Protein AF-A0A820KZR5-F1 (afdb_monomer)

Solvent-accessible surface area (backbone atoms only — not comparable to full-atom values): 11047 Å² total; per-residue (Å²): 44,88,40,72,67,52,38,52,50,50,54,51,49,46,57,74,79,40,92,66,55,71,83,34,55,39,53,50,50,97,90,45,8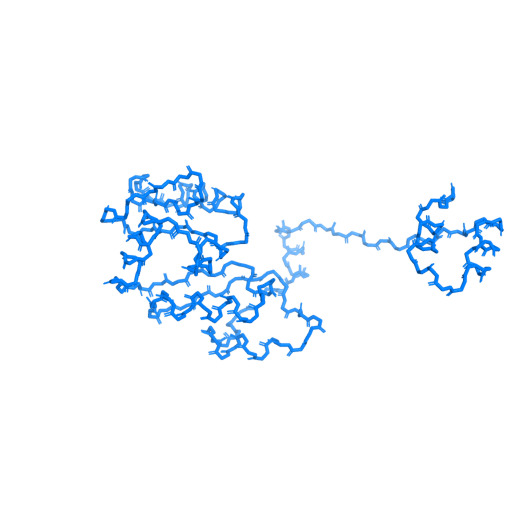6,58,77,88,68,88,47,83,41,80,44,43,29,53,69,71,63,50,50,71,90,78,61,62,74,71,57,50,52,51,50,47,59,48,47,78,39,87,36,66,71,40,79,38,51,51,54,70,80,54,56,69,66,56,50,51,47,39,57,72,51,45,52,50,79,37,62,45,77,41,58,95,58,88,82,60,99,76,74,61,59,65,59,48,36,76,74,60,42,75,90,86,81,81,84,58,64,69,58,38,34,73,73,63,78,39,83,87,81,84,90,77,88,82,83,64,72,71,51,70,70,50,48,53,52,38,66,68,51,81,90,48,66,68,64,33,50,49,43,65,71,65,42,94,96

Secondary structure (DSSP, 8-state):
--SHHHHHHHHHHHHHH----GGGEEEE-SS-B---SS-SEEEE-HHHHHTTTS--HHHHHHHHHHHSS-EEEEEEESGGGS-HHHHHHHHHHS-EEEEEEE-S----TTSTHHHHHHHT--------HHHHHHTTSSPPP----PPPPPPHHHHHHHHH--S-HHHHHHHHHT---

Organism: NCBI:txid392033

Structure (mmCIF, N/CA/C/O backbone):
data_AF-A0A820KZR5-F1
#
_entry.id   AF-A0A820KZR5-F1
#
loop_
_atom_site.group_PDB
_atom_site.id
_atom_site.type_symbol
_atom_site.label_atom_id
_atom_site.label_alt_id
_atom_site.label_comp_id
_atom_site.label_asym_id
_atom_site.label_entity_id
_atom_site.label_seq_id
_atom_site.pdbx_PDB_ins_code
_atom_site.Cartn_x
_atom_site.Cartn_y
_atom_site.Cartn_z
_atom_site.occupancy
_atom_site.B_iso_or_equiv
_atom_site.auth_seq_id
_atom_site.auth_comp_id
_atom_site.auth_asym_id
_atom_site.auth_atom_id
_atom_site.pdbx_PDB_model_num
ATOM 1 N N . CYS A 1 1 ? -0.427 5.162 6.519 1.00 86.25 1 CYS A N 1
ATOM 2 C CA . CYS A 1 1 ? -0.192 5.610 5.126 1.00 86.25 1 CYS A CA 1
ATOM 3 C C . CYS A 1 1 ? 1.292 5.881 4.881 1.00 86.25 1 CYS A C 1
ATOM 5 O O . CYS A 1 1 ? 2.017 6.143 5.836 1.00 86.25 1 CYS A O 1
ATOM 7 N N . ASN A 1 2 ? 1.744 5.867 3.625 1.00 84.88 2 ASN A N 1
ATOM 8 C CA . ASN A 1 2 ? 3.165 6.053 3.290 1.00 84.88 2 ASN A CA 1
ATOM 9 C C . ASN A 1 2 ? 3.640 7.504 3.334 1.00 84.88 2 ASN A C 1
ATOM 11 O O . ASN A 1 2 ? 4.778 7.768 3.711 1.00 84.88 2 ASN A O 1
ATOM 15 N N . SER A 1 3 ? 2.778 8.449 2.959 1.00 85.62 3 SER A N 1
ATOM 16 C CA . SER A 1 3 ? 3.133 9.863 2.856 1.00 85.62 3 SER A CA 1
ATOM 17 C C . SER A 1 3 ? 2.059 10.766 3.460 1.00 85.62 3 SER A C 1
ATOM 19 O O . SER A 1 3 ? 0.909 10.355 3.639 1.00 85.62 3 SER A O 1
ATOM 21 N N . ASN A 1 4 ? 2.426 12.021 3.731 1.00 85.94 4 ASN A N 1
ATOM 22 C CA . ASN A 1 4 ? 1.480 13.048 4.178 1.00 85.94 4 ASN A CA 1
ATOM 23 C C . ASN A 1 4 ? 0.407 13.338 3.117 1.00 85.94 4 ASN A C 1
ATOM 25 O O . ASN A 1 4 ? -0.735 13.620 3.468 1.00 85.94 4 ASN A O 1
ATOM 29 N N . VAL A 1 5 ? 0.753 13.205 1.831 1.00 89.38 5 VAL A N 1
ATOM 30 C CA . VAL A 1 5 ? -0.198 13.355 0.720 1.00 89.38 5 VAL A CA 1
ATOM 31 C C . VAL A 1 5 ? -1.295 12.299 0.820 1.00 89.38 5 VAL A C 1
ATOM 33 O O . VAL A 1 5 ? -2.475 12.636 0.787 1.00 89.38 5 VAL A O 1
ATOM 36 N N . SER A 1 6 ? -0.927 11.035 1.047 1.00 90.38 6 SER A N 1
ATOM 37 C CA . SER A 1 6 ? -1.903 9.957 1.228 1.00 90.38 6 SER A CA 1
ATOM 38 C C . SER A 1 6 ? -2.804 10.210 2.439 1.00 90.38 6 SER A C 1
ATOM 40 O O . SER A 1 6 ? -4.006 9.984 2.371 1.00 90.38 6 SER A O 1
ATOM 42 N N . VAL A 1 7 ? -2.256 10.727 3.544 1.00 90.31 7 VAL A N 1
ATOM 43 C CA . VAL A 1 7 ? -3.052 11.073 4.735 1.00 90.31 7 VAL A CA 1
ATOM 44 C C . VAL A 1 7 ? -4.116 12.131 4.412 1.00 90.31 7 VAL A C 1
ATOM 46 O O . VAL A 1 7 ? -5.273 11.983 4.807 1.00 90.31 7 VAL A O 1
ATOM 49 N N . GLN A 1 8 ? -3.754 13.176 3.664 1.00 90.50 8 GLN A N 1
ATOM 50 C CA . GLN A 1 8 ? -4.703 14.210 3.242 1.00 90.50 8 GLN A CA 1
ATOM 51 C C . GLN A 1 8 ? -5.758 13.670 2.273 1.00 90.50 8 GLN A C 1
ATOM 53 O O . GLN A 1 8 ? -6.939 13.982 2.428 1.00 90.50 8 GLN A O 1
ATOM 58 N N . GLN A 1 9 ? -5.356 12.823 1.322 1.00 93.00 9 GLN A N 1
ATOM 59 C CA . GLN A 1 9 ? -6.283 12.146 0.415 1.00 93.00 9 GLN A CA 1
ATOM 60 C C . GLN A 1 9 ? -7.301 11.311 1.193 1.00 93.00 9 GLN A C 1
ATOM 62 O O . GLN A 1 9 ? -8.497 11.425 0.946 1.00 93.00 9 GLN A O 1
ATOM 67 N N . TRP A 1 10 ? -6.858 10.536 2.187 1.00 92.31 10 TRP A N 1
ATOM 68 C CA . TRP A 1 10 ? -7.758 9.773 3.050 1.00 92.31 10 TRP A CA 1
ATOM 69 C C . TRP A 1 10 ? -8.747 10.679 3.786 1.00 92.31 10 TRP A C 1
ATOM 71 O O . TRP A 1 10 ? -9.943 10.400 3.756 1.00 92.31 10 TRP A O 1
ATOM 81 N N . LYS A 1 11 ? -8.297 11.798 4.372 1.00 90.62 11 LYS A N 1
ATOM 82 C CA . LYS A 1 11 ? -9.209 12.769 5.007 1.00 90.62 11 LYS A CA 1
ATOM 83 C C . LYS A 1 11 ? -10.260 13.291 4.021 1.00 90.62 11 LYS A C 1
ATOM 85 O O . LYS A 1 11 ? -11.438 13.354 4.364 1.00 90.62 11 LYS A O 1
ATOM 90 N N . GLN A 1 12 ? -9.853 13.639 2.801 1.00 92.12 12 GLN A N 1
ATOM 91 C CA . GLN A 1 12 ? -10.772 14.109 1.761 1.00 92.12 12 GLN A CA 1
ATOM 92 C C . GLN A 1 12 ? -11.785 13.031 1.364 1.00 92.12 12 GLN A C 1
ATOM 94 O O . GLN A 1 12 ? -12.978 13.314 1.316 1.00 92.12 12 GLN A O 1
ATOM 99 N N . GLN A 1 13 ? -11.337 11.794 1.135 1.00 93.12 13 GLN A N 1
ATOM 100 C CA . GLN A 1 13 ? -12.226 10.692 0.765 1.00 93.12 13 GLN A CA 1
ATOM 101 C C . GLN A 1 13 ? -13.208 10.348 1.886 1.00 93.12 13 GLN A C 1
ATOM 103 O O . GLN A 1 13 ? -14.395 10.183 1.619 1.00 93.12 13 GLN A O 1
ATOM 108 N N . PHE A 1 14 ? -12.761 10.334 3.146 1.00 90.94 14 PHE A N 1
ATOM 109 C CA . PHE A 1 14 ? -13.662 10.174 4.287 1.00 90.94 14 PHE A CA 1
ATOM 110 C C . PHE A 1 14 ? -14.706 11.288 4.340 1.00 90.94 14 PHE A C 1
ATOM 112 O O . PHE A 1 14 ? -15.871 11.011 4.592 1.00 90.94 14 PHE A O 1
ATOM 119 N N . LYS A 1 15 ? -14.334 12.536 4.058 1.00 89.69 15 LYS A N 1
ATOM 120 C CA . LYS A 1 15 ? -15.287 13.650 4.052 1.00 89.69 15 LYS A CA 1
ATOM 121 C C . LYS A 1 15 ? -16.321 13.553 2.924 1.00 89.69 15 LYS A C 1
ATOM 123 O O . LYS A 1 15 ? -17.449 13.990 3.105 1.00 89.69 15 LYS A O 1
ATOM 128 N N . ILE A 1 16 ? -15.938 13.016 1.767 1.00 93.38 16 ILE A N 1
ATOM 129 C CA . ILE A 1 16 ? -16.848 12.852 0.623 1.00 93.38 16 ILE A CA 1
ATOM 130 C C . ILE A 1 16 ? -17.819 11.691 0.864 1.00 93.38 16 ILE A C 1
ATOM 132 O O . ILE A 1 16 ? -19.007 11.817 0.587 1.00 93.38 16 ILE A O 1
ATOM 136 N N . TRP A 1 17 ? -17.314 10.568 1.377 1.00 93.12 17 TRP A N 1
ATOM 137 C CA . TRP A 1 17 ? -18.053 9.303 1.430 1.00 93.12 17 TRP A CA 1
ATOM 138 C C . TRP A 1 17 ? -18.593 8.937 2.817 1.00 93.12 17 TRP A C 1
ATOM 140 O O . TRP A 1 17 ? -19.221 7.892 2.968 1.00 93.12 17 TRP A O 1
ATOM 150 N N . SER A 1 18 ? -18.368 9.767 3.837 1.00 90.50 18 SER A N 1
ATOM 151 C CA . SER A 1 18 ? -18.897 9.548 5.185 1.00 90.50 18 SER A CA 1
ATOM 152 C C . SER A 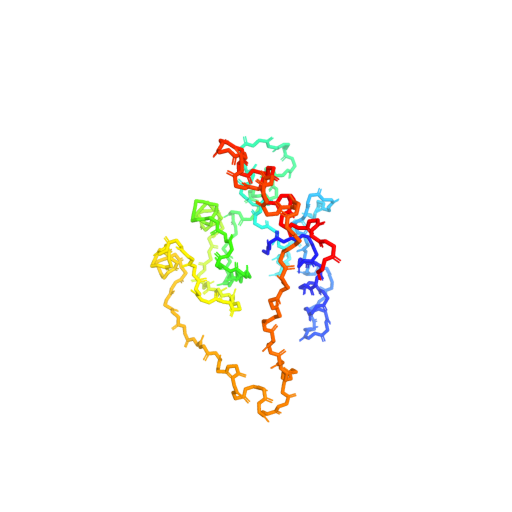1 18 ? -19.572 10.796 5.743 1.00 90.50 18 SER A C 1
ATOM 154 O O . SER A 1 18 ? -19.237 11.924 5.392 1.00 90.50 18 SER A O 1
ATOM 156 N N . THR A 1 19 ? -20.499 10.587 6.675 1.00 90.50 19 THR A N 1
ATOM 157 C CA . THR A 1 19 ? -21.195 11.650 7.413 1.00 90.50 19 THR A CA 1
ATOM 158 C C . THR A 1 19 ? -20.444 12.078 8.679 1.00 90.50 19 THR A C 1
ATOM 160 O O . THR A 1 19 ? -21.027 12.694 9.569 1.00 90.50 19 THR A O 1
ATOM 163 N N . ALA A 1 20 ? -19.168 11.704 8.820 1.00 85.94 20 ALA A N 1
ATOM 164 C CA . ALA A 1 20 ? -18.381 12.023 10.003 1.00 85.94 20 ALA A CA 1
ATOM 165 C C . ALA A 1 20 ? -18.027 13.518 10.045 1.00 85.94 20 ALA A C 1
ATOM 167 O O . ALA A 1 20 ? -17.533 14.086 9.072 1.00 85.94 20 ALA A O 1
ATOM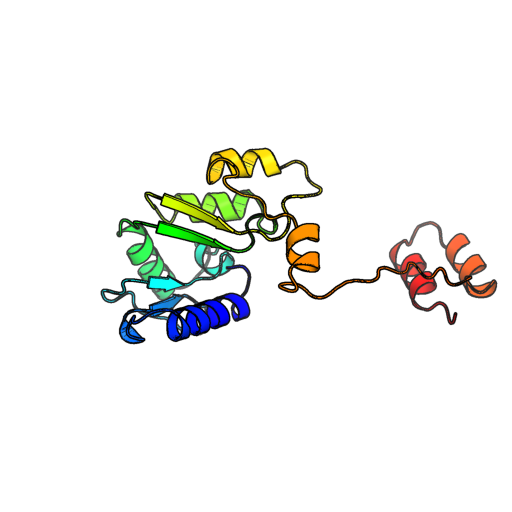 168 N N . ASN A 1 21 ? -18.231 14.147 11.204 1.00 84.88 21 ASN A N 1
ATOM 169 C CA . ASN A 1 21 ? -17.831 15.536 11.426 1.00 84.88 21 ASN A CA 1
ATOM 170 C C . ASN A 1 21 ? -16.304 15.689 11.348 1.00 84.88 21 ASN A C 1
ATOM 172 O O . ASN A 1 21 ? -15.567 14.819 11.815 1.00 84.88 21 ASN A O 1
ATOM 176 N N . ASP A 1 22 ? -15.822 16.835 10.852 1.00 83.00 22 ASP A N 1
ATOM 177 C CA . ASP A 1 22 ? -14.376 17.101 10.728 1.00 83.00 22 ASP A CA 1
ATOM 178 C C . ASP A 1 22 ? -13.661 17.081 12.092 1.00 83.00 22 ASP A C 1
ATOM 180 O O . ASP A 1 22 ? -12.503 16.693 12.181 1.00 83.00 22 ASP A O 1
ATOM 184 N N . SER A 1 23 ? -14.375 17.398 13.179 1.00 83.00 23 SER A N 1
ATOM 185 C CA . SER A 1 23 ? -13.873 17.282 14.556 1.00 83.00 23 SER A CA 1
ATOM 186 C C . SER A 1 23 ? -13.528 15.846 14.963 1.00 83.00 23 SER A C 1
ATOM 188 O O . SER A 1 23 ? -12.672 15.636 15.822 1.00 83.00 23 SER A O 1
ATOM 190 N N . ASN A 1 24 ? -14.192 14.856 14.359 1.00 85.25 24 ASN A N 1
ATOM 191 C CA . ASN A 1 24 ? -14.027 13.441 14.688 1.00 85.25 24 ASN A CA 1
ATOM 192 C C . ASN A 1 24 ? -12.893 12.787 13.889 1.00 85.25 24 ASN A C 1
ATOM 194 O O . ASN A 1 24 ? -12.455 11.696 14.268 1.00 85.25 24 ASN A O 1
ATOM 198 N N . VAL A 1 25 ? -12.437 13.439 12.810 1.00 87.19 25 VAL A N 1
ATOM 199 C CA . VAL A 1 25 ? -11.361 12.981 11.926 1.00 87.19 25 VAL A CA 1
ATOM 200 C C . VAL A 1 25 ? -10.093 13.762 12.235 1.00 87.19 25 VAL A C 1
ATOM 202 O O . VAL A 1 25 ? -9.944 14.926 11.868 1.00 87.19 25 VAL A O 1
ATOM 205 N N . GLN A 1 26 ? -9.145 13.105 12.894 1.00 86.25 26 GLN A N 1
ATOM 206 C CA . GLN A 1 26 ? -7.900 13.739 13.306 1.00 86.25 26 GLN A CA 1
ATOM 207 C C . GLN A 1 26 ? -6.704 13.216 12.522 1.00 86.25 26 GLN A C 1
ATOM 209 O O . GLN A 1 26 ? -6.557 12.016 12.283 1.00 86.25 26 GLN A O 1
ATOM 214 N N . LEU A 1 27 ? -5.837 14.149 12.131 1.00 85.56 27 LEU A N 1
ATOM 215 C CA . LEU A 1 27 ? -4.605 13.864 11.416 1.00 85.56 27 LEU A CA 1
ATOM 216 C C . LEU A 1 27 ? -3.435 13.820 12.393 1.00 85.56 27 LEU A C 1
ATOM 218 O O . LEU A 1 27 ? -3.235 14.745 13.177 1.00 85.56 27 LEU A O 1
ATOM 222 N N . PHE A 1 28 ? -2.635 12.762 12.313 1.00 79.56 28 PHE A N 1
ATOM 223 C CA . PHE A 1 28 ? -1.395 12.639 13.067 1.00 79.56 28 PHE A CA 1
ATOM 224 C C . PHE A 1 28 ? -0.203 12.737 12.111 1.00 79.56 28 PHE A C 1
ATOM 226 O O . PHE A 1 28 ? 0.276 11.729 11.575 1.00 79.56 28 PHE A O 1
ATOM 233 N N . ILE A 1 29 ? 0.233 13.978 11.874 1.00 77.81 29 ILE A N 1
ATOM 234 C CA . ILE A 1 29 ? 1.322 14.364 10.965 1.00 77.81 29 ILE A CA 1
ATOM 235 C C . ILE A 1 29 ? 2.335 15.223 11.741 1.00 77.81 29 ILE A C 1
ATOM 237 O O . ILE A 1 29 ? 1.999 15.840 12.746 1.00 77.81 29 ILE A O 1
ATOM 241 N N . SER A 1 30 ? 3.589 15.295 11.290 1.00 68.06 30 SER A N 1
ATOM 242 C CA . SER A 1 30 ? 4.623 16.132 11.922 1.00 68.06 30 SER A CA 1
ATOM 243 C C . SER A 1 30 ? 4.269 17.624 11.988 1.00 68.06 30 SER A C 1
ATOM 245 O O . SER A 1 30 ? 4.675 18.296 12.936 1.00 68.06 30 SER A O 1
ATOM 247 N N . SER A 1 31 ? 3.533 18.136 10.998 1.00 61.81 31 SER A N 1
ATOM 248 C CA . SER A 1 31 ? 3.146 19.547 10.876 1.00 61.81 31 SER A CA 1
ATOM 249 C C . SER A 1 31 ? 1.936 19.929 11.732 1.00 61.81 31 SER A C 1
ATOM 251 O O . SER A 1 31 ? 1.858 21.064 12.192 1.00 61.81 31 SER A O 1
ATOM 253 N N . GLU A 1 32 ? 1.013 18.997 11.981 1.00 61.53 32 GLU A N 1
ATOM 254 C CA . GLU A 1 32 ? -0.216 19.230 12.746 1.00 61.53 32 GLU A CA 1
ATOM 255 C C . GLU A 1 32 ? -0.245 18.313 13.967 1.00 61.53 32 GLU A C 1
ATOM 25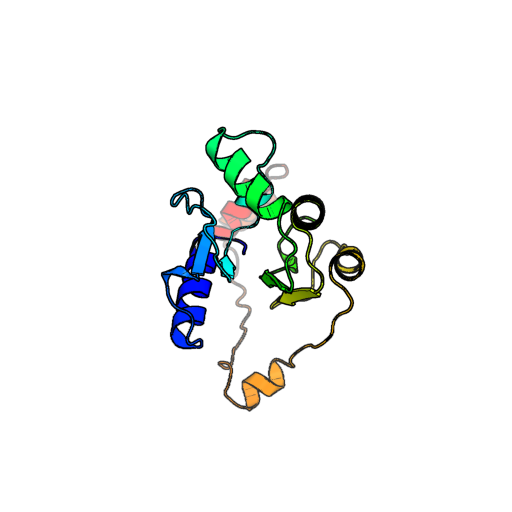7 O O . GLU A 1 32 ? -0.446 17.102 13.874 1.00 61.53 32 GLU A O 1
ATOM 262 N N . LYS A 1 33 ? -0.045 18.904 15.147 1.00 58.09 33 LYS A N 1
ATOM 263 C CA . LYS A 1 33 ? -0.134 18.193 16.425 1.00 58.09 33 LYS A CA 1
ATOM 264 C C . LYS A 1 33 ? -1.590 18.149 16.879 1.00 58.09 33 LYS A C 1
ATOM 266 O O . LYS A 1 33 ? -2.005 18.951 17.715 1.00 58.09 33 LYS A O 1
ATOM 271 N N . ALA A 1 34 ? -2.377 17.237 16.319 1.00 55.78 34 ALA A N 1
ATOM 272 C CA . ALA A 1 34 ? -3.735 17.022 16.800 1.00 55.78 34 ALA A CA 1
ATOM 273 C C . ALA A 1 34 ? -3.704 16.353 18.186 1.00 55.78 34 ALA A C 1
ATOM 275 O O . ALA A 1 34 ? -3.053 15.326 18.383 1.00 55.78 34 ALA A O 1
ATOM 276 N N . LYS A 1 35 ? -4.415 16.936 19.159 1.00 62.50 35 LYS A N 1
ATOM 277 C CA . LYS A 1 35 ? -4.726 16.260 20.424 1.00 62.50 35 LYS A CA 1
ATOM 278 C C . LYS A 1 35 ? -5.861 15.271 20.175 1.00 62.50 35 LYS A C 1
ATOM 280 O O . LYS A 1 35 ? -6.920 15.675 19.693 1.00 62.50 35 LYS A O 1
ATOM 285 N N . LEU A 1 36 ? -5.640 14.009 20.538 1.00 64.19 36 LEU A N 1
ATOM 286 C CA . LEU A 1 36 ? -6.631 12.931 20.480 1.00 64.19 36 LEU A CA 1
ATOM 287 C C . LEU A 1 36 ? -7.725 13.135 21.535 1.00 64.19 36 LEU A C 1
ATOM 289 O O . LEU A 1 36 ? -7.759 12.458 22.556 1.00 64.19 36 LEU A O 1
ATOM 293 N N . ASN A 1 37 ? -8.612 14.099 21.299 1.00 60.72 37 ASN A N 1
ATOM 294 C CA . ASN A 1 37 ? -9.743 14.394 22.173 1.00 60.72 37 ASN A CA 1
ATOM 295 C C . ASN A 1 37 ? -10.989 13.696 21.625 1.00 60.72 37 ASN A C 1
ATOM 297 O O . ASN A 1 37 ? -11.644 14.223 20.731 1.00 60.72 37 ASN A O 1
ATOM 301 N N . GLY A 1 38 ? -11.296 12.501 22.134 1.00 66.19 38 GLY A N 1
ATOM 302 C CA . GLY A 1 38 ? -12.555 11.801 21.836 1.00 66.19 38 GLY A CA 1
ATOM 303 C C . GLY A 1 38 ? -12.781 11.427 20.363 1.00 66.19 38 GLY A C 1
ATOM 304 O O . GLY A 1 38 ? -13.889 11.047 19.995 1.00 66.19 38 GLY A O 1
ATOM 305 N N . SER A 1 39 ? -11.763 11.527 19.507 1.00 64.38 39 SER A N 1
ATOM 306 C CA . SER A 1 39 ? -11.891 11.308 18.065 1.00 64.38 39 SER A CA 1
ATOM 307 C C . SER A 1 39 ? -12.207 9.848 17.736 1.00 64.38 39 SER A C 1
ATOM 309 O O . SER A 1 39 ? -11.667 8.926 18.340 1.00 64.38 39 SER A O 1
ATOM 311 N N . CYS A 1 40 ? -13.104 9.612 16.780 1.00 77.56 40 CYS A N 1
ATOM 312 C CA . CYS A 1 40 ? -13.461 8.261 16.333 1.00 77.56 40 CYS A CA 1
ATOM 313 C C . CYS A 1 40 ? -12.467 7.739 15.281 1.00 77.56 40 CYS A C 1
ATOM 315 O O . CYS A 1 40 ? -12.216 6.539 15.215 1.00 77.56 40 CYS A O 1
ATOM 317 N N . ILE A 1 41 ? -11.862 8.642 14.495 1.00 88.50 41 ILE A N 1
ATOM 318 C CA . ILE A 1 41 ? -11.027 8.299 13.341 1.00 88.50 41 ILE A CA 1
ATOM 319 C C . ILE A 1 41 ? -9.695 9.049 13.432 1.00 88.50 41 ILE A C 1
ATOM 321 O O . ILE A 1 41 ? -9.658 10.280 13.454 1.00 88.50 41 ILE A O 1
ATOM 325 N N . CYS A 1 42 ? -8.593 8.300 13.457 1.00 89.31 42 CYS A N 1
ATOM 326 C CA . CYS A 1 42 ? -7.233 8.833 13.420 1.00 89.31 42 CYS A CA 1
ATOM 327 C C . CYS A 1 42 ? -6.537 8.370 12.137 1.00 89.31 42 CYS A C 1
ATOM 329 O O . CYS A 1 42 ? -6.542 7.180 11.823 1.00 89.31 42 CYS A O 1
ATOM 331 N N . ILE A 1 43 ? -5.932 9.303 11.401 1.00 90.88 43 ILE A N 1
ATOM 332 C CA . ILE A 1 43 ? -5.213 9.017 10.156 1.00 90.88 43 ILE A CA 1
ATOM 333 C C . ILE A 1 43 ? -3.758 9.452 10.323 1.00 90.88 43 ILE A C 1
ATOM 335 O O . ILE A 1 43 ? -3.476 10.612 10.627 1.00 90.88 43 ILE A O 1
ATOM 339 N N . SER A 1 44 ? -2.818 8.529 10.106 1.00 88.56 44 SER A N 1
ATOM 340 C CA . SER A 1 44 ? -1.387 8.788 10.285 1.00 88.56 44 SER A CA 1
ATOM 341 C C . SER A 1 44 ? -0.503 8.161 9.205 1.00 88.56 44 SER A C 1
ATOM 343 O O . SER A 1 44 ? -0.908 7.258 8.459 1.00 88.56 44 SER A O 1
ATOM 345 N N . ALA A 1 45 ? 0.738 8.643 9.135 1.00 87.25 45 ALA A N 1
ATOM 346 C CA . ALA A 1 45 ? 1.799 8.073 8.322 1.00 87.25 45 ALA A CA 1
ATOM 347 C C . ALA A 1 45 ? 2.668 7.091 9.130 1.00 87.25 45 ALA A C 1
ATOM 349 O O . ALA A 1 45 ? 2.968 7.334 10.298 1.00 87.25 45 ALA A O 1
ATOM 350 N N . TYR A 1 46 ? 3.133 6.003 8.509 1.00 85.75 46 TYR A N 1
ATOM 351 C CA . TYR A 1 46 ? 3.944 4.985 9.197 1.00 85.75 46 TYR A CA 1
ATOM 352 C C . TYR A 1 46 ? 5.213 5.539 9.856 1.00 85.75 46 TYR A C 1
ATOM 354 O O . TYR A 1 46 ? 5.447 5.220 11.024 1.00 85.75 46 TYR A O 1
ATOM 362 N N . PRO A 1 47 ? 6.002 6.415 9.197 1.00 80.19 47 PRO A N 1
ATOM 363 C CA . PRO A 1 47 ? 7.206 6.963 9.812 1.00 80.19 47 PRO A CA 1
ATOM 364 C C . PRO A 1 47 ? 6.912 7.781 11.073 1.00 80.19 47 PRO A C 1
ATOM 366 O O . PRO A 1 47 ? 7.750 7.831 11.969 1.00 80.19 47 PRO A O 1
ATOM 369 N N . MET A 1 48 ? 5.725 8.390 11.179 1.00 80.25 48 MET A N 1
ATOM 370 C CA . MET A 1 48 ? 5.334 9.157 12.366 1.00 80.25 48 MET A CA 1
ATOM 371 C C . MET A 1 48 ? 5.159 8.261 13.590 1.00 80.25 48 MET A C 1
ATOM 373 O O . MET A 1 48 ? 5.568 8.638 14.685 1.00 80.25 48 MET A O 1
ATOM 377 N N . ILE A 1 49 ? 4.598 7.066 13.397 1.00 80.06 49 ILE A N 1
ATOM 378 C CA . ILE A 1 49 ? 4.392 6.085 14.467 1.00 80.06 49 ILE A CA 1
ATOM 379 C C . ILE A 1 49 ? 5.694 5.320 14.755 1.00 80.06 49 ILE A C 1
ATOM 381 O O . ILE A 1 49 ? 5.986 5.017 15.905 1.00 80.06 49 ILE A O 1
ATOM 385 N N . ALA A 1 50 ? 6.515 5.034 13.741 1.00 77.12 50 ALA A N 1
ATOM 386 C CA . ALA A 1 50 ? 7.749 4.264 13.913 1.00 77.12 50 ALA A CA 1
ATOM 387 C C . ALA A 1 50 ? 8.914 5.057 14.551 1.00 77.12 50 ALA A C 1
ATOM 389 O O . ALA A 1 50 ? 9.825 4.451 15.115 1.00 77.12 50 ALA A O 1
ATOM 390 N N . ARG A 1 51 ? 8.910 6.400 14.499 1.00 69.94 51 ARG A N 1
ATOM 391 C CA . ARG A 1 51 ? 10.004 7.286 14.975 1.00 69.94 51 ARG A CA 1
ATOM 392 C C . ARG A 1 51 ? 10.076 7.465 16.508 1.00 69.94 51 ARG A C 1
ATOM 394 O O . ARG A 1 51 ? 10.710 8.395 16.998 1.00 69.94 51 ARG A O 1
ATOM 401 N N . ILE A 1 52 ? 9.464 6.567 17.277 1.00 60.44 52 ILE A N 1
ATOM 402 C CA . ILE A 1 52 ? 9.278 6.660 18.740 1.00 60.44 52 ILE A CA 1
ATOM 403 C C . ILE A 1 52 ? 10.563 6.865 19.548 1.00 60.44 52 ILE A C 1
ATOM 405 O O . ILE A 1 52 ? 10.511 7.415 20.640 1.00 60.44 52 ILE A O 1
ATOM 409 N N . GLU A 1 53 ? 11.720 6.479 19.024 1.00 53.31 53 GLU A N 1
ATOM 410 C CA . GLU A 1 53 ? 12.955 6.447 19.811 1.00 53.31 53 GLU A CA 1
ATOM 411 C C . GLU A 1 53 ? 13.660 7.814 19.958 1.00 53.31 53 GLU A C 1
ATOM 413 O O . GLU A 1 53 ? 14.630 7.894 20.706 1.00 53.31 53 GLU A O 1
ATOM 418 N N . ARG A 1 54 ? 13.241 8.896 19.266 1.00 48.34 54 ARG A N 1
ATOM 419 C CA . ARG A 1 54 ? 14.067 10.131 19.181 1.00 48.34 54 ARG A CA 1
ATOM 420 C C . ARG A 1 54 ? 13.364 11.501 19.222 1.00 48.34 54 ARG A C 1
ATOM 422 O O . ARG A 1 54 ? 14.018 12.490 18.895 1.00 48.34 54 ARG A O 1
ATOM 429 N N . CYS A 1 55 ? 12.082 11.632 19.577 1.00 54.06 55 CYS A N 1
ATOM 430 C CA . CYS A 1 55 ? 11.404 12.940 19.465 1.00 54.06 55 CYS A CA 1
ATOM 431 C C . CYS A 1 55 ? 10.583 13.397 20.685 1.00 54.06 55 CYS A C 1
ATOM 433 O O . CYS A 1 55 ? 9.801 12.629 21.225 1.00 54.06 55 CYS A O 1
ATOM 435 N N . ASN A 1 56 ? 10.750 14.695 20.998 1.00 55.44 56 ASN A N 1
ATOM 436 C CA . ASN A 1 56 ? 9.990 15.650 21.828 1.00 55.44 56 ASN A CA 1
ATOM 437 C C . ASN A 1 56 ? 8.776 15.137 22.632 1.00 55.44 56 ASN A C 1
ATOM 439 O O . ASN A 1 56 ? 7.849 14.569 22.058 1.00 55.44 56 ASN A O 1
ATOM 443 N N . ASP A 1 57 ? 8.682 15.557 23.900 1.00 60.41 57 ASP A N 1
ATOM 444 C CA . ASP A 1 57 ? 7.633 15.221 24.890 1.00 60.41 57 ASP A CA 1
ATOM 445 C C . ASP A 1 57 ? 6.185 15.232 24.364 1.00 60.41 57 ASP A C 1
ATOM 447 O O . ASP A 1 57 ? 5.362 14.388 24.721 1.00 60.41 57 ASP A O 1
ATOM 451 N N . ASN A 1 58 ? 5.864 16.162 23.463 1.00 60.62 58 ASN A N 1
ATOM 452 C CA . ASN A 1 58 ? 4.526 16.288 22.878 1.00 60.62 58 ASN A CA 1
ATOM 453 C C . ASN A 1 58 ? 4.135 15.111 21.961 1.00 60.62 58 ASN A C 1
ATOM 455 O O . ASN A 1 58 ? 2.965 14.738 21.910 1.00 60.62 58 ASN A O 1
ATOM 459 N N . ILE A 1 59 ? 5.090 14.532 21.225 1.00 63.19 59 ILE A N 1
ATOM 460 C CA . ILE A 1 59 ? 4.847 13.353 20.375 1.00 63.19 59 ILE A CA 1
ATOM 461 C C . ILE A 1 59 ? 4.671 12.123 21.267 1.00 63.19 59 ILE A C 1
ATOM 463 O O . ILE A 1 59 ? 3.766 11.321 21.039 1.00 63.19 59 ILE A O 1
ATOM 467 N N . THR A 1 60 ? 5.461 12.033 22.337 1.00 66.19 60 THR A N 1
ATOM 468 C CA . THR A 1 60 ? 5.354 10.986 23.356 1.00 66.19 60 THR A CA 1
ATOM 469 C C . THR A 1 60 ? 3.952 10.934 23.964 1.00 66.19 60 THR A C 1
ATOM 471 O O . THR A 1 60 ? 3.387 9.850 24.103 1.00 66.19 60 THR A O 1
ATOM 474 N N . HIS A 1 61 ? 3.343 12.089 24.255 1.00 72.44 61 HIS A N 1
ATOM 475 C CA . HIS A 1 61 ? 2.000 12.139 24.836 1.00 72.44 61 HIS A CA 1
ATOM 476 C C . HIS A 1 61 ? 0.900 11.679 23.866 1.00 72.44 61 HIS A C 1
ATOM 478 O O . HIS A 1 61 ? -0.002 10.946 24.265 1.00 72.44 61 HIS A O 1
ATOM 484 N N . ALA A 1 62 ? 0.968 12.069 22.590 1.00 72.62 62 ALA A N 1
ATOM 485 C CA . ALA A 1 62 ? -0.016 11.641 21.593 1.00 72.62 62 ALA A CA 1
ATOM 486 C C . ALA A 1 62 ? 0.085 10.137 21.292 1.00 72.62 62 ALA A C 1
ATOM 488 O O . ALA A 1 62 ? -0.928 9.457 21.147 1.00 72.62 62 ALA A O 1
ATOM 489 N N . ILE A 1 63 ? 1.307 9.600 21.258 1.00 76.69 63 ILE A N 1
ATOM 490 C CA . ILE A 1 63 ? 1.539 8.163 21.086 1.00 76.69 63 ILE A CA 1
ATOM 491 C C . ILE A 1 63 ? 1.061 7.387 22.312 1.00 76.69 63 ILE A C 1
ATOM 493 O O . ILE A 1 63 ? 0.477 6.319 22.159 1.00 76.69 63 ILE A O 1
ATOM 497 N N . LYS A 1 64 ? 1.248 7.925 23.521 1.00 79.00 64 LYS A N 1
ATOM 498 C CA . LYS A 1 64 ? 0.680 7.331 24.733 1.00 79.00 64 LYS A CA 1
ATOM 499 C C . LYS A 1 64 ? -0.847 7.242 24.640 1.00 79.00 64 LYS A C 1
ATOM 501 O O . LYS A 1 64 ? -1.396 6.171 24.842 1.00 79.00 64 LYS A O 1
ATOM 506 N N . SER A 1 65 ? -1.519 8.302 24.188 1.00 78.50 65 SER A N 1
ATOM 507 C CA . SER A 1 65 ? -2.969 8.271 23.943 1.00 78.50 65 SER A CA 1
ATOM 508 C C . SER A 1 65 ? -3.398 7.281 22.847 1.00 78.50 65 SER A C 1
ATOM 510 O O . SER A 1 65 ? -4.497 6.740 22.922 1.00 78.50 65 SER A O 1
ATOM 512 N N . LEU A 1 66 ? -2.557 7.029 21.836 1.00 81.44 66 LEU A N 1
ATOM 513 C CA . LEU A 1 66 ? -2.788 5.978 20.833 1.00 81.44 66 LEU A CA 1
ATOM 514 C C . LEU A 1 66 ? -2.669 4.569 21.425 1.00 81.44 66 LEU A C 1
ATOM 516 O O . LEU A 1 66 ? -3.450 3.704 21.038 1.00 81.44 66 LEU A O 1
ATOM 520 N N . LYS A 1 67 ? -1.699 4.357 22.325 1.00 83.88 67 LYS A N 1
ATOM 521 C CA . LYS A 1 67 ? -1.436 3.079 23.008 1.00 83.88 67 LYS A CA 1
ATOM 522 C C . LYS A 1 67 ? -2.487 2.741 24.059 1.00 83.88 67 LYS A C 1
ATOM 524 O O . LYS A 1 67 ? -2.893 1.592 24.156 1.00 83.88 67 LYS A O 1
ATOM 529 N N . ASP A 1 68 ? -2.916 3.737 24.830 1.00 84.75 68 ASP A N 1
ATOM 530 C CA . ASP A 1 68 ? -3.832 3.559 25.964 1.00 84.75 68 ASP A CA 1
ATOM 531 C C . ASP A 1 68 ? -5.277 3.258 25.519 1.00 84.75 68 ASP A C 1
ATOM 533 O O . ASP A 1 68 ? -6.142 2.981 26.347 1.00 84.75 68 ASP A O 1
ATOM 537 N N . ARG A 1 69 ? -5.560 3.320 24.212 1.00 84.12 69 ARG A N 1
ATOM 538 C CA . ARG A 1 69 ? -6.885 3.092 23.639 1.00 84.12 69 ARG A CA 1
ATOM 539 C C . ARG A 1 69 ? -6.926 1.807 22.821 1.00 84.12 69 ARG A C 1
ATOM 541 O O . ARG A 1 69 ? -6.084 1.592 21.955 1.00 84.12 69 ARG A O 1
ATOM 548 N N . GLU A 1 70 ? -7.982 1.023 23.016 1.00 85.19 70 GLU A N 1
ATOM 549 C CA . GLU A 1 70 ? -8.301 -0.108 22.146 1.00 85.19 70 GLU A CA 1
ATOM 550 C C . GLU A 1 70 ? -8.967 0.369 20.850 1.00 85.19 70 GLU A C 1
ATOM 552 O O . GLU A 1 70 ? -9.969 1.093 20.861 1.00 85.19 70 GLU A O 1
ATOM 557 N N . TRP A 1 71 ? -8.402 -0.039 19.713 1.00 90.31 71 TRP A N 1
ATOM 558 C CA . TRP A 1 71 ? -8.932 0.285 18.392 1.00 90.31 71 TRP A CA 1
ATOM 559 C C . TRP A 1 71 ? -9.731 -0.892 17.821 1.00 90.31 71 TRP A C 1
ATOM 561 O O . TRP A 1 71 ? -9.303 -2.044 17.856 1.00 90.31 71 TRP A O 1
ATOM 571 N N . GLY A 1 72 ? -10.897 -0.609 17.236 1.00 91.31 72 GLY A N 1
ATOM 572 C CA . GLY A 1 72 ? -11.711 -1.643 16.586 1.00 91.31 72 GLY A CA 1
ATOM 573 C C . GLY A 1 72 ? -11.111 -2.118 15.259 1.00 91.31 72 GLY A C 1
ATOM 574 O O . GLY A 1 72 ? -10.918 -3.316 15.048 1.00 91.31 72 GLY A O 1
ATOM 575 N N . LEU A 1 73 ? -10.787 -1.168 14.377 1.00 92.12 73 LEU A N 1
ATOM 576 C CA . LEU A 1 73 ? -10.307 -1.422 13.020 1.00 92.12 73 LEU A CA 1
ATOM 577 C C . LEU A 1 73 ? -9.049 -0.602 12.727 1.00 92.12 73 LEU A C 1
ATOM 579 O O . LEU A 1 73 ? -9.032 0.614 12.905 1.00 92.12 73 LEU A O 1
ATOM 583 N N . MET A 1 74 ? -8.024 -1.272 12.212 1.00 92.31 74 MET A N 1
ATOM 584 C CA . MET A 1 74 ? -6.811 -0.658 11.691 1.00 92.31 74 MET A CA 1
ATOM 585 C C . MET A 1 74 ? -6.742 -0.851 10.177 1.00 92.31 74 MET A C 1
ATOM 587 O O . MET A 1 74 ? -6.723 -1.984 9.700 1.00 92.31 74 MET A O 1
ATOM 591 N N . ILE A 1 75 ? -6.671 0.253 9.430 1.00 92.62 75 ILE A N 1
ATOM 592 C CA . ILE A 1 75 ? -6.512 0.242 7.971 1.00 92.62 75 ILE A CA 1
ATOM 593 C C . ILE A 1 75 ? -5.065 0.592 7.628 1.00 92.62 75 ILE A C 1
ATOM 595 O O . ILE A 1 75 ? -4.549 1.642 8.018 1.00 92.62 75 ILE A O 1
ATOM 599 N N . LEU A 1 76 ? -4.414 -0.298 6.890 1.00 90.00 76 LEU A N 1
ATOM 600 C CA . LEU A 1 76 ? -3.017 -0.209 6.495 1.00 90.00 76 LEU A CA 1
ATOM 601 C C . LEU A 1 76 ? -2.978 -0.075 4.974 1.00 90.00 76 LEU A C 1
ATOM 603 O O . LEU A 1 76 ? -3.334 -0.997 4.253 1.00 90.00 76 LEU A O 1
ATOM 607 N N . ASP A 1 77 ? -2.590 1.099 4.491 1.00 90.38 77 ASP A N 1
ATOM 608 C CA . ASP A 1 77 ? -2.493 1.402 3.062 1.00 90.38 77 ASP A CA 1
ATOM 609 C C . ASP A 1 77 ? -1.085 1.101 2.536 1.00 90.38 77 ASP A C 1
ATOM 611 O O . ASP A 1 77 ? -0.104 1.362 3.240 1.00 90.38 77 ASP A O 1
ATOM 615 N N . GLU A 1 78 ? -1.009 0.570 1.318 1.00 86.31 78 GLU A N 1
ATOM 616 C CA . GLU A 1 78 ? 0.203 0.147 0.604 1.00 86.31 78 GLU A CA 1
ATOM 617 C C . GLU A 1 78 ? 1.143 -0.758 1.411 1.00 86.31 78 GLU A C 1
ATOM 619 O O . GLU A 1 78 ? 2.357 -0.554 1.482 1.00 86.31 78 GLU A O 1
ATOM 624 N N . VAL A 1 79 ? 0.577 -1.806 2.012 1.00 83.62 79 VAL A N 1
ATOM 625 C CA . VAL A 1 79 ? 1.298 -2.727 2.912 1.00 83.62 79 VAL A CA 1
ATOM 626 C C . VAL A 1 79 ? 2.553 -3.364 2.302 1.00 83.62 79 VAL A C 1
ATOM 628 O O . VAL A 1 79 ? 3.478 -3.702 3.038 1.00 83.62 79 VAL A O 1
ATOM 631 N N . HIS A 1 80 ? 2.630 -3.488 0.974 1.00 78.44 80 HIS A N 1
ATOM 632 C CA . HIS A 1 80 ? 3.790 -4.056 0.287 1.00 78.44 80 HIS A CA 1
ATOM 633 C C . HIS A 1 80 ? 5.052 -3.186 0.416 1.00 78.44 80 HIS A C 1
ATOM 635 O O . HIS A 1 80 ? 6.159 -3.714 0.460 1.00 78.44 80 HIS A O 1
ATOM 641 N N . THR A 1 81 ? 4.889 -1.863 0.505 1.00 72.88 81 THR A N 1
ATOM 642 C CA . THR A 1 81 ? 5.997 -0.891 0.453 1.00 72.88 81 THR A CA 1
ATOM 643 C C . THR A 1 81 ? 6.807 -0.789 1.743 1.00 72.88 81 THR A C 1
ATOM 645 O O . THR A 1 81 ? 7.883 -0.192 1.761 1.00 72.88 81 THR A O 1
ATOM 648 N N . ILE A 1 82 ? 6.289 -1.325 2.848 1.00 67.12 82 ILE A N 1
ATOM 649 C CA . ILE A 1 82 ? 6.836 -1.059 4.176 1.00 67.12 82 ILE A CA 1
ATOM 650 C C . ILE A 1 82 ? 7.827 -2.169 4.548 1.00 67.12 82 ILE A C 1
ATOM 652 O O . ILE A 1 82 ? 7.511 -3.362 4.418 1.00 67.12 82 ILE A O 1
ATOM 656 N N . PRO A 1 83 ? 9.023 -1.819 5.056 1.00 66.06 83 PRO A N 1
ATOM 657 C CA . PRO A 1 83 ? 9.933 -2.796 5.638 1.00 66.06 83 PRO A CA 1
ATOM 658 C C . PRO A 1 83 ? 9.266 -3.540 6.799 1.00 66.06 83 PRO A C 1
ATOM 660 O O . PRO A 1 83 ? 8.612 -2.917 7.642 1.00 66.06 83 PRO A O 1
ATOM 663 N N . ALA A 1 84 ? 9.480 -4.857 6.884 1.00 67.38 84 ALA A N 1
ATOM 664 C CA . ALA A 1 84 ? 8.882 -5.701 7.921 1.00 67.38 84 ALA A CA 1
ATOM 665 C C . ALA A 1 84 ? 9.127 -5.153 9.342 1.00 67.38 84 ALA A C 1
ATOM 667 O O . ALA A 1 84 ? 8.223 -5.179 10.173 1.00 67.38 84 ALA A O 1
ATOM 668 N N . ASP A 1 85 ? 10.299 -4.565 9.606 1.00 73.31 85 ASP A N 1
ATOM 669 C CA . ASP A 1 85 ? 10.657 -4.039 10.929 1.00 73.31 85 ASP A CA 1
ATOM 670 C C . ASP A 1 85 ? 9.837 -2.813 11.342 1.00 73.31 85 ASP A C 1
ATOM 672 O O . ASP A 1 85 ? 9.350 -2.737 12.470 1.00 73.31 85 ASP A O 1
ATOM 676 N N . GLN A 1 86 ? 9.646 -1.847 10.437 1.00 73.88 86 GLN A N 1
ATOM 677 C CA . GLN A 1 86 ? 8.823 -0.668 10.731 1.00 73.88 86 GLN A CA 1
ATOM 678 C C . GLN A 1 86 ? 7.361 -1.067 10.915 1.00 73.88 86 GLN A C 1
ATOM 680 O O . GLN A 1 86 ? 6.687 -0.557 11.808 1.00 73.88 86 GLN A O 1
ATOM 685 N N . PHE A 1 87 ? 6.894 -2.015 10.105 1.00 74.62 87 PHE A N 1
ATOM 686 C CA . PHE A 1 87 ? 5.537 -2.525 10.182 1.00 74.62 87 PHE A CA 1
ATOM 687 C C . PHE A 1 87 ? 5.267 -3.239 11.511 1.00 74.62 87 PHE A C 1
ATOM 689 O O . PHE A 1 87 ? 4.297 -2.922 12.200 1.00 74.62 87 PHE A O 1
ATOM 696 N N . ARG A 1 88 ? 6.180 -4.126 11.927 1.00 79.69 88 ARG A N 1
ATOM 697 C CA . ARG A 1 88 ? 6.137 -4.797 13.233 1.00 79.69 88 ARG A CA 1
ATOM 698 C C . ARG A 1 88 ? 6.102 -3.786 14.373 1.00 79.69 88 ARG A C 1
ATOM 700 O O . ARG A 1 88 ? 5.259 -3.917 15.251 1.00 79.69 88 ARG A O 1
ATOM 707 N N . LYS A 1 89 ? 6.942 -2.742 14.336 1.00 83.38 89 LYS A N 1
ATOM 708 C CA . LYS A 1 89 ? 6.904 -1.675 15.351 1.00 83.38 89 LYS A CA 1
ATOM 709 C C . LYS A 1 89 ? 5.505 -1.065 15.452 1.00 83.38 89 LYS A C 1
ATOM 711 O O . LYS A 1 89 ? 4.955 -1.033 16.547 1.00 83.38 89 LYS A O 1
ATOM 716 N N . VAL A 1 90 ? 4.918 -0.630 14.332 1.00 84.56 90 VAL A N 1
AT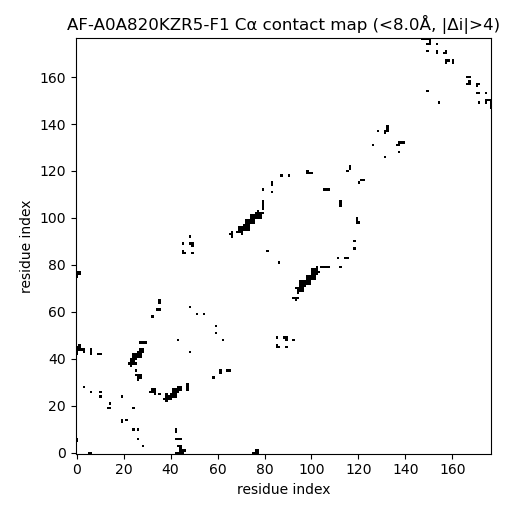OM 717 C CA . VAL A 1 90 ? 3.580 -0.003 14.302 1.00 84.56 90 VAL A CA 1
ATOM 718 C C . VAL A 1 90 ? 2.508 -0.920 14.894 1.00 84.56 90 VAL A C 1
ATOM 720 O O . VAL A 1 90 ? 1.727 -0.464 15.728 1.00 84.56 90 VAL A O 1
ATOM 723 N N . LEU A 1 91 ? 2.508 -2.201 14.522 1.00 84.44 91 LEU A N 1
ATOM 724 C CA . LEU A 1 91 ? 1.556 -3.188 15.036 1.00 84.44 91 LEU A CA 1
ATOM 725 C C . LEU A 1 91 ? 1.733 -3.483 16.531 1.00 84.44 91 LEU A C 1
ATOM 727 O O . LEU A 1 91 ? 0.750 -3.722 17.222 1.00 84.44 91 LEU A O 1
ATOM 731 N N . THR A 1 92 ? 2.962 -3.437 17.046 1.00 85.06 92 THR A N 1
ATOM 732 C CA . THR A 1 92 ? 3.229 -3.586 18.485 1.00 85.06 92 THR A CA 1
ATOM 733 C C . THR A 1 92 ? 2.807 -2.347 19.279 1.00 85.06 92 THR A C 1
ATOM 735 O O . THR A 1 92 ? 2.463 -2.444 20.453 1.00 85.06 92 THR A O 1
ATOM 738 N N . ILE A 1 93 ? 2.860 -1.163 18.666 1.00 84.56 93 ILE A N 1
ATOM 739 C CA . ILE A 1 93 ? 2.494 0.103 19.313 1.00 84.56 93 ILE A CA 1
ATOM 740 C C . ILE A 1 93 ? 0.978 0.255 19.386 1.00 84.56 93 ILE A C 1
ATOM 742 O O . ILE A 1 93 ? 0.463 0.631 20.431 1.00 84.56 93 ILE A O 1
ATOM 746 N N . VAL A 1 94 ? 0.271 0.025 18.282 1.00 86.12 94 VAL A N 1
ATOM 747 C CA . VAL A 1 94 ? -1.169 0.280 18.198 1.00 86.12 94 VAL A CA 1
ATOM 748 C C . VAL A 1 94 ? -1.911 -1.051 18.214 1.00 86.12 94 VAL A C 1
ATOM 750 O O . VAL A 1 94 ? -1.914 -1.782 17.226 1.00 86.12 94 VAL A O 1
ATOM 753 N N . GLY A 1 95 ? -2.562 -1.355 19.335 1.00 85.88 95 GLY A N 1
ATOM 754 C CA . GLY A 1 95 ? -3.422 -2.527 19.457 1.00 85.88 95 GLY A CA 1
ATOM 755 C C . GLY A 1 95 ? -4.753 -2.314 18.736 1.00 85.88 95 GLY A C 1
ATOM 756 O O . GLY A 1 95 ? -5.455 -1.341 19.010 1.00 85.88 95 GLY A O 1
ATOM 757 N N . ALA A 1 96 ? -5.111 -3.225 17.829 1.00 90.69 96 ALA A N 1
ATOM 758 C CA . ALA A 1 96 ? -6.418 -3.230 17.178 1.00 90.69 96 ALA A CA 1
ATOM 759 C C . ALA A 1 96 ? -6.979 -4.650 17.032 1.00 90.69 96 ALA A C 1
ATOM 761 O O . ALA A 1 96 ? -6.230 -5.582 16.721 1.00 90.69 96 ALA A O 1
ATOM 762 N N . HIS A 1 97 ? -8.297 -4.802 17.196 1.00 90.62 97 HIS A N 1
ATOM 763 C CA . HIS A 1 97 ? -8.972 -6.098 17.055 1.00 90.62 97 HIS A CA 1
ATOM 764 C C . HIS A 1 97 ? -8.946 -6.604 15.610 1.00 90.62 97 HIS A C 1
ATOM 766 O O . HIS A 1 97 ? -8.574 -7.748 15.355 1.00 90.62 97 HIS A O 1
ATOM 772 N N . THR A 1 98 ? -9.295 -5.738 14.657 1.00 92.00 98 THR A N 1
ATOM 773 C CA . THR A 1 98 ? -9.344 -6.078 13.230 1.00 92.00 98 THR A CA 1
ATOM 774 C C . THR A 1 98 ? -8.307 -5.276 12.458 1.00 92.00 98 THR A C 1
ATOM 776 O O . THR A 1 98 ? -8.148 -4.074 12.673 1.00 92.00 98 THR A O 1
ATOM 779 N N . LYS A 1 99 ? -7.609 -5.934 11.532 1.00 91.69 99 LYS A N 1
ATOM 780 C CA . LYS A 1 99 ? -6.600 -5.319 10.666 1.00 91.69 99 LYS A CA 1
ATOM 781 C C . LYS A 1 99 ? -6.990 -5.536 9.209 1.00 91.69 99 LYS A C 1
ATOM 783 O O . LYS A 1 99 ? -7.314 -6.652 8.821 1.00 91.69 99 LYS A O 1
ATOM 788 N N . LEU A 1 100 ? -6.940 -4.476 8.412 1.00 92.12 100 LEU A N 1
ATOM 789 C CA . LEU A 1 100 ? -7.208 -4.504 6.981 1.00 92.12 100 LEU A CA 1
ATOM 790 C C . LEU A 1 100 ? -6.018 -3.900 6.239 1.00 92.12 100 LEU A C 1
ATOM 792 O O . LEU A 1 100 ? -5.752 -2.706 6.352 1.00 92.12 100 LEU A O 1
ATOM 796 N N . GLY A 1 101 ? -5.308 -4.730 5.480 1.00 90.38 101 GLY A N 1
ATOM 797 C CA . GLY A 1 101 ? -4.251 -4.290 4.577 1.00 90.38 101 GLY A CA 1
ATOM 798 C C . GLY A 1 101 ? -4.795 -4.064 3.172 1.00 90.38 101 GLY A C 1
ATOM 799 O O . GLY A 1 101 ? -5.375 -4.976 2.589 1.00 90.38 101 GLY A O 1
ATOM 800 N N . ARG A 1 102 ? -4.585 -2.872 2.614 1.00 88.12 102 ARG A N 1
ATOM 801 C CA . ARG A 1 102 ? -4.833 -2.571 1.204 1.00 88.12 102 ARG A CA 1
ATOM 802 C C . ARG A 1 102 ? -3.501 -2.428 0.482 1.00 88.12 102 ARG A C 1
ATOM 804 O O . ARG A 1 102 ? -2.600 -1.743 0.960 1.00 88.12 102 ARG A O 1
ATOM 811 N N . THR A 1 103 ? -3.379 -3.071 -0.669 1.00 86.31 103 THR A N 1
ATOM 812 C CA . THR A 1 103 ? -2.223 -2.951 -1.554 1.00 86.31 103 THR A CA 1
ATOM 813 C C . THR A 1 103 ? -2.679 -3.077 -2.994 1.00 86.31 103 THR A C 1
ATOM 815 O O . THR A 1 103 ? -3.597 -3.847 -3.276 1.00 86.31 103 THR A O 1
ATOM 818 N N . THR A 1 104 ? -2.049 -2.325 -3.890 1.00 80.81 104 THR A N 1
ATOM 819 C CA . THR A 1 104 ? -2.317 -2.439 -5.330 1.00 80.81 104 THR A CA 1
ATOM 820 C C . THR A 1 104 ? -1.527 -3.595 -5.946 1.00 80.81 104 THR A C 1
ATOM 822 O O . THR A 1 104 ? -2.011 -4.284 -6.839 1.00 80.81 104 THR A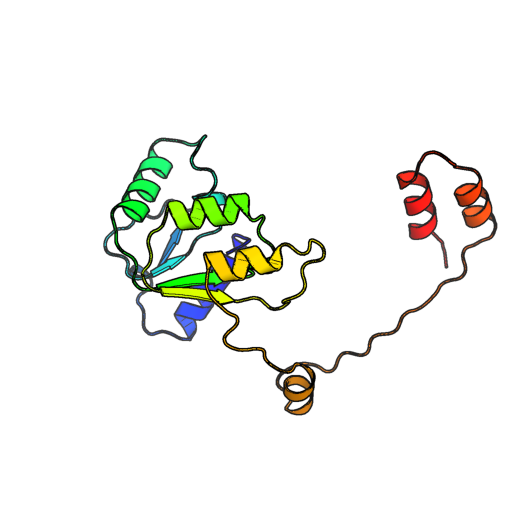 O 1
ATOM 825 N N . THR A 1 105 ? -0.321 -3.853 -5.440 1.00 73.75 105 THR A N 1
ATOM 826 C CA . THR A 1 105 ? 0.567 -4.924 -5.900 1.00 73.75 105 THR A CA 1
ATOM 827 C C . THR A 1 105 ? 0.800 -5.931 -4.776 1.00 73.75 105 THR A C 1
ATOM 829 O O . THR A 1 105 ? 1.059 -5.571 -3.626 1.00 73.75 105 THR A O 1
ATOM 832 N N . LEU A 1 106 ? 0.675 -7.220 -5.095 1.00 65.38 106 LEU A N 1
ATOM 833 C CA . LEU A 1 106 ? 0.965 -8.319 -4.162 1.00 65.38 106 LEU A CA 1
ATOM 834 C C . LEU A 1 106 ? 2.406 -8.822 -4.272 1.00 65.38 106 LEU A C 1
ATOM 836 O O . LEU A 1 106 ? 2.882 -9.516 -3.376 1.00 65.38 106 LEU A O 1
ATOM 840 N N . VAL A 1 107 ? 3.100 -8.477 -5.356 1.00 65.06 107 VAL A N 1
ATOM 841 C CA . VAL A 1 107 ? 4.467 -8.925 -5.610 1.00 65.06 107 VAL A CA 1
ATOM 842 C C . VAL A 1 107 ? 5.439 -7.999 -4.883 1.00 65.06 107 VAL A C 1
ATOM 844 O O . VAL A 1 107 ? 5.487 -6.801 -5.154 1.00 65.06 107 VAL A O 1
ATOM 847 N N . ARG A 1 108 ? 6.222 -8.568 -3.967 1.00 66.75 108 ARG A N 1
ATOM 848 C CA . ARG A 1 108 ? 7.469 -7.989 -3.474 1.00 66.75 108 ARG A CA 1
ATOM 849 C C . ARG A 1 108 ? 8.607 -8.827 -4.033 1.00 66.75 108 ARG A C 1
ATOM 851 O O . ARG A 1 108 ? 8.531 -10.051 -4.019 1.00 66.75 108 ARG A O 1
ATOM 858 N N . GLU A 1 109 ? 9.656 -8.161 -4.484 1.00 62.19 109 GLU A N 1
ATOM 859 C CA . GLU A 1 109 ? 10.850 -8.801 -5.050 1.00 62.19 109 GLU A CA 1
ATOM 860 C C . GLU A 1 109 ? 11.705 -9.522 -3.992 1.00 62.19 109 GLU A C 1
ATOM 862 O O . GLU A 1 109 ? 12.646 -10.225 -4.339 1.00 62.19 109 GLU A O 1
ATOM 867 N N . ASP A 1 110 ? 11.399 -9.349 -2.700 1.00 64.50 110 ASP A N 1
ATOM 868 C CA . ASP A 1 110 ? 12.221 -9.816 -1.582 1.00 64.50 110 ASP A CA 1
ATOM 869 C C . ASP A 1 110 ? 11.702 -11.086 -0.877 1.00 64.50 110 ASP A C 1
ATOM 871 O O . ASP A 1 110 ? 12.183 -11.384 0.213 1.00 64.50 110 ASP A O 1
ATOM 875 N N . ASP A 1 111 ? 10.724 -11.813 -1.444 1.00 65.44 111 ASP A N 1
ATOM 876 C CA . ASP A 1 111 ? 10.070 -13.032 -0.899 1.00 65.44 111 ASP A CA 1
ATOM 877 C C . ASP A 1 111 ? 9.488 -12.912 0.530 1.00 65.44 111 ASP A C 1
ATOM 879 O O . ASP A 1 111 ? 8.876 -13.839 1.066 1.00 65.44 111 ASP A O 1
ATOM 883 N N . LYS A 1 112 ? 9.564 -11.732 1.153 1.00 68.00 112 LYS A N 1
ATOM 884 C CA . LYS A 1 112 ? 9.078 -11.454 2.516 1.00 68.00 112 LYS A CA 1
ATOM 885 C C . LYS A 1 112 ? 7.568 -11.226 2.591 1.00 68.00 112 LYS A C 1
ATOM 887 O O . LYS A 1 112 ? 7.061 -10.711 3.584 1.00 68.00 112 LYS A O 1
ATOM 892 N N . ILE A 1 113 ? 6.819 -11.613 1.560 1.00 68.94 113 ILE A N 1
ATOM 893 C CA . ILE A 1 113 ? 5.352 -11.516 1.544 1.00 68.94 113 ILE A CA 1
ATOM 894 C C . ILE A 1 113 ? 4.739 -12.451 2.597 1.00 68.94 113 ILE A C 1
ATOM 896 O O . ILE A 1 113 ? 3.705 -12.131 3.180 1.00 68.94 113 ILE A O 1
ATOM 900 N N . VAL A 1 114 ? 5.390 -13.583 2.885 1.00 72.75 114 VAL A N 1
ATOM 901 C CA . VAL A 1 114 ? 4.897 -14.579 3.851 1.00 72.75 114 VAL A CA 1
ATOM 902 C C . VAL A 1 114 ? 4.771 -13.986 5.261 1.00 72.75 114 VAL A C 1
ATOM 904 O O . VAL A 1 114 ? 3.785 -14.246 5.951 1.00 72.75 114 VAL A O 1
ATOM 907 N N . ASP A 1 115 ? 5.693 -13.102 5.650 1.00 76.12 115 ASP A N 1
ATOM 908 C CA . ASP A 1 115 ? 5.638 -12.376 6.925 1.00 76.12 115 ASP A CA 1
ATOM 909 C C . ASP A 1 115 ? 4.393 -11.483 7.034 1.00 76.12 115 ASP A C 1
ATOM 911 O O . ASP A 1 115 ? 3.868 -11.256 8.123 1.00 76.12 115 ASP A O 1
ATOM 915 N N . LEU A 1 116 ? 3.890 -10.980 5.907 1.00 76.44 116 LEU A N 1
ATOM 916 C CA . LEU A 1 116 ? 2.743 -10.076 5.863 1.00 76.44 116 LEU A CA 1
ATOM 917 C C . LEU A 1 116 ? 1.444 -10.809 6.227 1.00 76.44 116 LEU A C 1
ATOM 919 O O . LEU A 1 116 ? 0.612 -10.265 6.959 1.00 76.44 116 LEU A O 1
ATOM 923 N N . ASN A 1 117 ? 1.328 -12.075 5.809 1.00 80.38 117 ASN A N 1
ATOM 924 C CA . ASN A 1 117 ? 0.210 -12.944 6.179 1.00 80.38 117 ASN A CA 1
ATOM 925 C C . ASN A 1 117 ? 0.167 -13.211 7.687 1.00 80.38 117 ASN A C 1
ATOM 927 O O . ASN A 1 117 ? -0.912 -13.262 8.270 1.00 80.38 117 ASN A O 1
ATOM 931 N N . PHE A 1 118 ? 1.332 -13.353 8.323 1.00 82.75 118 PHE A N 1
ATOM 932 C CA . PHE A 1 118 ? 1.417 -13.533 9.772 1.00 82.75 118 PHE A CA 1
ATOM 933 C C . PHE A 1 118 ? 1.033 -12.257 10.535 1.00 82.75 118 PHE A C 1
ATOM 935 O O . PHE A 1 118 ? 0.378 -12.318 11.572 1.00 82.75 118 PHE A O 1
ATOM 942 N N . LEU A 1 119 ? 1.425 -11.090 10.020 1.00 82.88 119 LEU A N 1
ATOM 943 C CA . LEU A 1 119 ? 1.234 -9.813 10.710 1.00 82.88 119 LEU A CA 1
ATOM 944 C C . LEU A 1 119 ? -0.193 -9.258 10.586 1.00 82.88 119 LEU A C 1
ATOM 946 O O . LEU A 1 119 ? -0.715 -8.690 11.547 1.00 82.88 119 LEU A O 1
ATOM 950 N N . ILE A 1 120 ? -0.823 -9.394 9.418 1.00 85.44 120 ILE A N 1
ATOM 951 C CA . ILE A 1 120 ? -2.166 -8.850 9.152 1.00 85.44 120 ILE A CA 1
ATOM 952 C C . ILE A 1 120 ? -3.213 -9.960 9.135 1.00 85.44 120 ILE A C 1
ATOM 954 O O . ILE A 1 120 ? -4.258 -9.821 9.771 1.00 85.44 120 ILE A O 1
ATOM 958 N N . GLY A 1 121 ? -2.928 -11.034 8.402 1.00 87.06 121 GLY A N 1
ATOM 959 C CA . GLY A 1 121 ? -3.863 -12.102 8.071 1.00 87.06 121 GLY A CA 1
ATOM 960 C C . GLY A 1 121 ? -3.753 -12.521 6.598 1.00 87.06 121 GLY A C 1
ATOM 961 O O . GLY A 1 121 ? -2.989 -11.922 5.839 1.00 87.06 121 GLY A O 1
ATOM 962 N N . PRO A 1 122 ? -4.508 -13.549 6.176 1.00 88.44 122 PRO A N 1
ATOM 963 C CA . PRO A 1 122 ? -4.464 -14.062 4.810 1.00 88.44 122 PRO A CA 1
ATOM 964 C C . PRO A 1 122 ? -5.035 -13.066 3.790 1.00 88.44 122 PRO A C 1
ATOM 966 O O . PRO A 1 122 ? -5.866 -12.215 4.114 1.00 88.44 122 PRO A O 1
ATOM 969 N N . LYS A 1 123 ? -4.644 -13.223 2.520 1.00 87.31 123 LYS A N 1
ATOM 970 C CA . LYS A 1 123 ? -5.244 -12.487 1.398 1.00 87.31 123 LYS A CA 1
ATOM 971 C C . LYS A 1 123 ? -6.721 -12.865 1.249 1.00 87.31 123 LYS A C 1
ATOM 973 O O . LYS A 1 123 ? -7.031 -14.007 0.925 1.00 87.31 123 LYS A O 1
ATOM 978 N N . LEU A 1 124 ? -7.611 -11.893 1.445 1.00 90.06 124 LEU A N 1
ATOM 979 C CA . LEU A 1 124 ? -9.061 -12.098 1.346 1.00 90.06 124 LEU A CA 1
ATOM 980 C C . LEU A 1 124 ? -9.594 -11.956 -0.082 1.00 90.06 124 LEU A C 1
ATOM 982 O O . LEU A 1 124 ? -10.485 -12.695 -0.482 1.00 90.06 124 LEU A O 1
ATOM 986 N N . TYR A 1 125 ? -9.073 -10.991 -0.840 1.00 90.06 125 TYR A N 1
ATOM 987 C CA . TYR A 1 125 ? -9.586 -10.661 -2.164 1.00 90.06 125 TYR A CA 1
ATOM 988 C C . TYR A 1 125 ? -8.483 -10.088 -3.051 1.00 90.06 125 TYR A C 1
ATOM 990 O O . TYR A 1 125 ? -7.631 -9.330 -2.586 1.00 90.06 125 TYR A O 1
ATOM 998 N N . GLU A 1 126 ? -8.522 -10.443 -4.331 1.00 88.62 126 GLU A N 1
ATOM 999 C CA . GLU A 1 126 ? -7.675 -9.889 -5.380 1.00 88.62 126 GLU A CA 1
ATOM 1000 C C . GLU A 1 126 ? -8.565 -9.564 -6.573 1.00 88.62 126 GLU A C 1
ATOM 1002 O O . GLU A 1 126 ? -9.261 -10.435 -7.094 1.00 88.62 126 GLU A O 1
ATOM 1007 N N . ALA A 1 127 ? -8.575 -8.297 -6.977 1.00 88.00 127 ALA A N 1
ATOM 1008 C CA . ALA A 1 127 ? -9.359 -7.873 -8.121 1.00 88.00 127 ALA A CA 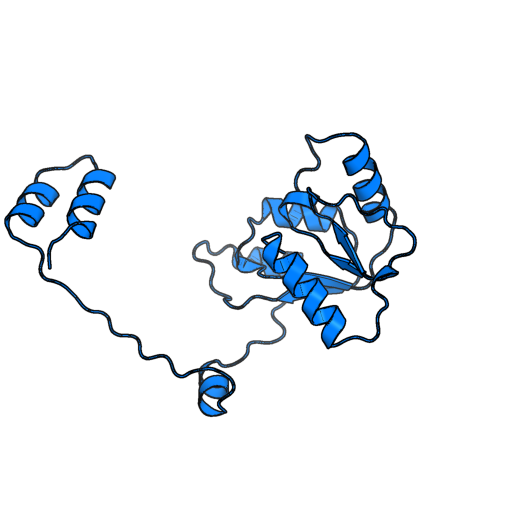1
ATOM 1009 C C . ALA A 1 127 ? -8.615 -8.199 -9.420 1.00 88.00 127 ALA A C 1
ATOM 1011 O O . ALA A 1 127 ? -7.437 -7.866 -9.566 1.00 88.00 127 ALA A O 1
ATOM 1012 N N . ASN A 1 128 ? -9.315 -8.789 -10.388 1.00 87.94 128 ASN A N 1
ATOM 1013 C CA . ASN A 1 128 ? -8.752 -9.021 -11.710 1.00 87.94 128 ASN A CA 1
ATOM 1014 C C . ASN A 1 128 ? -8.709 -7.707 -12.507 1.00 87.94 128 ASN A C 1
ATOM 1016 O O . ASN A 1 128 ? -9.737 -7.148 -12.895 1.00 87.94 128 ASN A O 1
ATOM 1020 N N . TRP A 1 129 ? -7.500 -7.217 -12.774 1.00 86.69 129 TRP A N 1
ATOM 1021 C CA . TRP A 1 129 ? -7.285 -5.970 -13.508 1.00 86.69 129 TRP A CA 1
ATOM 1022 C C . TRP A 1 129 ? -7.811 -6.026 -14.950 1.00 86.69 129 TRP A C 1
ATOM 1024 O O . TRP A 1 129 ? -8.319 -5.017 -15.439 1.00 86.69 129 TRP A O 1
ATOM 1034 N N . MET A 1 130 ? -7.770 -7.192 -15.610 1.00 87.25 130 MET A N 1
ATOM 1035 C CA . MET A 1 130 ? -8.290 -7.344 -16.977 1.00 87.25 130 MET A CA 1
ATOM 1036 C C . MET A 1 130 ? -9.813 -7.177 -17.020 1.00 87.25 130 MET A C 1
ATOM 1038 O O . MET A 1 130 ? -10.347 -6.539 -17.926 1.00 87.25 130 MET A O 1
ATOM 1042 N N . GLU A 1 131 ? -10.524 -7.709 -16.025 1.00 91.31 131 GLU A N 1
ATOM 1043 C CA . GLU A 1 131 ? -11.977 -7.548 -15.911 1.00 91.31 131 GLU A CA 1
ATOM 1044 C C . GLU A 1 131 ? -12.352 -6.092 -15.633 1.00 91.31 131 GLU A C 1
ATOM 1046 O O . GLU A 1 131 ? -13.215 -5.542 -16.316 1.00 91.31 131 GLU A O 1
ATOM 1051 N N . LEU A 1 132 ? -11.656 -5.428 -14.704 1.00 90.12 132 LEU A N 1
ATOM 1052 C CA . LEU A 1 132 ? -11.878 -4.009 -14.403 1.00 90.12 132 LEU A CA 1
ATOM 1053 C C . LEU A 1 132 ? -11.623 -3.099 -15.615 1.00 90.12 132 LEU A C 1
ATOM 1055 O O . LEU A 1 132 ? -12.343 -2.119 -15.819 1.00 90.12 132 LEU A O 1
ATOM 1059 N N . GLN A 1 133 ? -10.627 -3.432 -16.435 1.00 91.19 133 GLN A N 1
ATOM 1060 C CA . GLN A 1 133 ? -10.342 -2.745 -17.693 1.00 91.19 133 GLN A CA 1
ATOM 1061 C C . GLN A 1 133 ? -11.451 -2.976 -18.734 1.00 91.19 133 GLN A C 1
ATOM 1063 O O . GLN A 1 133 ? -11.855 -2.042 -19.428 1.00 91.19 133 GLN A O 1
ATOM 1068 N N . ASN A 1 134 ? -11.960 -4.205 -18.846 1.00 91.25 134 ASN A N 1
ATOM 1069 C CA . ASN A 1 134 ? -13.031 -4.548 -19.784 1.00 91.25 134 ASN A CA 1
ATOM 1070 C C . ASN A 1 134 ? -14.374 -3.909 -19.402 1.00 91.25 134 ASN A C 1
ATOM 1072 O O . ASN A 1 134 ? -15.107 -3.472 -20.286 1.00 91.25 134 ASN A O 1
ATOM 1076 N N . LEU A 1 135 ? -14.660 -3.796 -18.103 1.00 93.56 135 LEU A N 1
ATOM 1077 C CA . LEU A 1 135 ? -15.845 -3.124 -17.559 1.00 93.56 135 LEU A CA 1
ATOM 1078 C C . LEU A 1 135 ? -15.759 -1.588 -17.613 1.00 93.56 135 LEU A C 1
ATOM 1080 O O . LEU A 1 135 ? -16.734 -0.906 -17.311 1.00 93.56 135 LEU A O 1
ATOM 1084 N N . GLY A 1 136 ? -14.608 -1.027 -17.998 1.00 91.88 136 GLY A N 1
ATOM 1085 C CA . GLY A 1 136 ? -14.417 0.419 -18.121 1.00 91.88 136 GLY A CA 1
ATOM 1086 C C . GLY A 1 136 ? -14.181 1.149 -16.795 1.00 91.88 136 GLY A C 1
ATOM 1087 O O . GLY A 1 136 ? -14.250 2.374 -16.761 1.00 91.88 136 GLY A O 1
ATOM 1088 N N . HIS A 1 137 ? -13.874 0.431 -15.710 1.00 90.44 137 HIS A N 1
ATOM 1089 C CA . HIS A 1 137 ? -13.500 1.039 -14.427 1.00 90.44 137 HIS A CA 1
ATOM 1090 C C . HIS A 1 137 ? -12.056 1.561 -14.416 1.00 90.44 137 HIS A C 1
ATOM 1092 O O . HIS A 1 137 ? -11.732 2.456 -13.638 1.00 90.44 137 HIS A O 1
ATOM 1098 N N . ILE A 1 138 ? -11.185 1.003 -15.266 1.00 89.88 138 ILE A N 1
ATOM 1099 C CA . ILE A 1 138 ? -9.770 1.375 -15.391 1.00 89.88 138 ILE A CA 1
ATOM 1100 C C . ILE A 1 138 ? -9.451 1.673 -16.861 1.00 89.88 138 ILE A C 1
ATOM 1102 O O . ILE A 1 138 ? -9.982 1.035 -17.772 1.00 89.88 138 ILE A O 1
ATOM 1106 N N . ALA A 1 139 ? -8.568 2.645 -17.099 1.00 91.62 139 ALA A N 1
ATOM 1107 C CA . ALA A 1 139 ? -8.098 2.988 -18.437 1.00 91.62 139 ALA A CA 1
ATOM 1108 C C . ALA A 1 139 ? -7.324 1.829 -19.094 1.00 91.62 139 ALA A C 1
ATOM 1110 O O . ALA A 1 139 ? -6.559 1.118 -18.441 1.00 91.62 139 ALA A O 1
ATOM 1111 N N . LYS A 1 140 ? -7.486 1.660 -20.412 1.00 90.25 140 LYS A N 1
ATOM 1112 C CA . LYS A 1 140 ? -6.742 0.652 -21.176 1.00 90.25 140 LYS A CA 1
ATOM 1113 C C . LYS A 1 140 ? -5.293 1.101 -21.363 1.00 90.25 140 LYS A C 1
ATOM 1115 O O . LYS A 1 140 ? -5.051 2.151 -21.951 1.00 90.25 140 LYS A O 1
ATOM 1120 N N . VAL A 1 141 ? -4.345 0.298 -20.886 1.00 90.69 141 VAL A N 1
ATOM 1121 C CA . VAL A 1 141 ? -2.907 0.578 -21.007 1.00 90.69 141 VAL A CA 1
ATOM 1122 C C . VAL A 1 141 ? -2.334 -0.178 -22.204 1.00 90.69 141 VAL A C 1
ATOM 1124 O O . VAL A 1 141 ? -2.559 -1.379 -22.346 1.00 90.69 141 VAL A O 1
ATOM 1127 N N . GLN A 1 142 ? -1.571 0.515 -23.050 1.00 92.31 142 GLN A N 1
ATOM 1128 C CA . GLN A 1 142 ? -0.770 -0.094 -24.111 1.00 92.31 142 GLN A CA 1
ATOM 1129 C C . GLN A 1 142 ? 0.710 0.042 -23.750 1.00 92.31 142 GLN A C 1
ATOM 1131 O O . GLN A 1 142 ? 1.275 1.133 -23.795 1.00 92.31 142 GLN A O 1
ATOM 1136 N N . CYS A 1 143 ? 1.339 -1.070 -23.376 1.00 93.62 143 CYS A N 1
ATOM 1137 C CA . CYS A 1 143 ? 2.762 -1.103 -23.056 1.00 93.62 143 CYS A CA 1
ATOM 1138 C C . CYS A 1 143 ? 3.574 -1.339 -24.335 1.00 93.62 143 CYS A C 1
ATOM 1140 O O . CYS A 1 143 ? 3.410 -2.364 -24.994 1.00 93.62 143 CYS A O 1
ATOM 1142 N N . GLY A 1 144 ? 4.469 -0.411 -24.671 1.00 94.44 144 GLY A N 1
ATOM 1143 C CA . GLY A 1 144 ? 5.435 -0.564 -25.756 1.00 94.44 144 GLY A CA 1
ATOM 1144 C C . GLY A 1 144 ? 6.853 -0.446 -25.214 1.00 94.44 144 GLY A C 1
ATOM 1145 O O . GLY A 1 144 ? 7.190 0.560 -24.596 1.00 94.44 144 GLY A O 1
ATOM 1146 N N . LYS A 1 145 ? 7.691 -1.463 -25.440 1.00 93.62 145 LYS A N 1
ATOM 1147 C CA . LYS A 1 145 ? 9.123 -1.369 -25.147 1.00 93.62 145 LYS A CA 1
ATOM 1148 C C . LYS A 1 145 ? 9.849 -0.891 -26.398 1.00 93.62 145 LYS A C 1
ATOM 1150 O O . LYS A 1 145 ? 10.013 -1.656 -27.345 1.00 93.62 145 LYS A O 1
ATOM 1155 N N . VAL A 1 146 ? 10.259 0.371 -26.391 1.00 93.69 146 V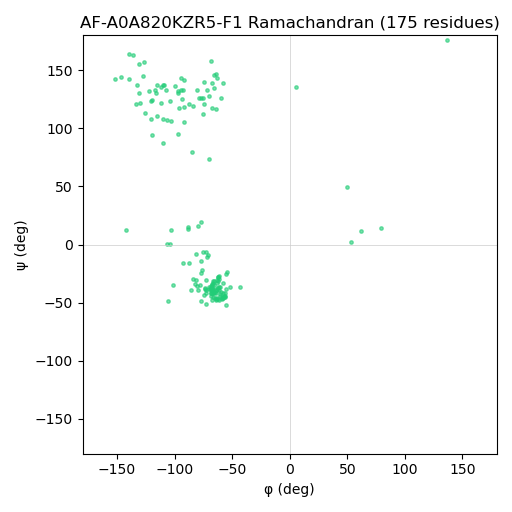AL A N 1
ATOM 1156 C CA . VAL A 1 146 ? 11.043 0.961 -27.477 1.00 93.69 146 VAL A CA 1
ATOM 1157 C C . VAL A 1 146 ? 12.516 0.793 -27.138 1.00 93.69 146 VAL A C 1
ATOM 1159 O O . VAL A 1 146 ? 12.982 1.261 -26.103 1.00 93.69 146 VAL A O 1
ATOM 1162 N N . TRP A 1 147 ? 13.232 0.070 -27.991 1.00 93.25 147 TRP A N 1
ATOM 1163 C CA . TRP A 1 147 ? 14.675 -0.085 -27.881 1.00 93.25 147 TRP A CA 1
ATOM 1164 C C . TRP A 1 147 ? 15.340 0.931 -28.803 1.00 93.25 147 TRP A C 1
ATOM 1166 O O . TRP A 1 147 ? 15.150 0.865 -30.017 1.00 93.25 147 TRP A O 1
ATOM 1176 N N . CYS A 1 148 ? 16.115 1.850 -28.233 1.00 92.31 148 CYS A N 1
ATOM 1177 C CA . CYS A 1 148 ? 16.911 2.798 -29.004 1.00 92.31 148 CYS A CA 1
ATOM 1178 C C . CYS A 1 148 ? 18.320 2.229 -29.229 1.00 92.31 148 CYS A C 1
ATOM 1180 O O . CYS A 1 148 ? 18.932 1.726 -28.280 1.00 92.31 148 CYS A O 1
ATOM 1182 N N . PRO A 1 149 ? 18.857 2.277 -30.461 1.00 92.50 149 PRO A N 1
ATOM 1183 C CA . PRO A 1 149 ? 20.239 1.893 -30.705 1.00 92.50 149 PRO A CA 1
ATOM 1184 C C . PRO A 1 149 ? 21.176 2.883 -30.005 1.00 92.50 149 PRO A C 1
ATOM 1186 O O . PRO A 1 149 ? 21.002 4.099 -30.096 1.00 92.50 149 PRO A O 1
ATOM 1189 N N . MET A 1 150 ? 22.189 2.372 -29.312 1.00 92.38 150 MET A N 1
ATOM 1190 C CA . MET A 1 150 ? 23.216 3.222 -28.713 1.00 92.38 150 MET A CA 1
ATOM 1191 C C . MET A 1 150 ? 24.156 3.755 -29.795 1.00 92.38 150 MET A C 1
ATOM 1193 O O . MET A 1 150 ? 24.519 3.014 -30.713 1.00 92.38 150 MET A O 1
ATOM 1197 N N . THR A 1 151 ? 24.566 5.019 -29.696 1.00 93.81 151 THR A N 1
ATOM 1198 C CA . THR A 1 151 ? 25.593 5.551 -30.598 1.00 93.81 151 THR A CA 1
ATOM 1199 C C . THR A 1 151 ? 26.946 4.863 -30.363 1.00 93.81 151 THR A C 1
ATOM 1201 O O . THR A 1 151 ? 27.264 4.496 -29.224 1.00 93.81 151 THR A O 1
ATOM 1204 N N . PRO A 1 152 ? 27.762 4.656 -31.414 1.00 92.06 152 PRO A N 1
ATOM 1205 C CA . PRO A 1 152 ? 29.037 3.951 -31.294 1.00 92.06 152 PRO A CA 1
ATOM 1206 C C . PRO A 1 152 ? 29.980 4.559 -30.250 1.00 92.06 152 PRO A C 1
ATOM 1208 O O . PRO A 1 152 ? 30.636 3.817 -29.521 1.00 92.06 152 PRO A O 1
ATOM 1211 N N . GLU A 1 153 ? 30.017 5.888 -30.139 1.00 91.12 153 GLU A N 1
ATOM 1212 C CA . GLU A 1 153 ? 30.881 6.622 -29.210 1.00 91.12 153 GLU A CA 1
ATOM 1213 C C . GLU A 1 153 ? 30.498 6.325 -27.755 1.00 91.12 153 GLU A C 1
ATOM 1215 O O . GLU A 1 153 ? 31.348 5.988 -26.930 1.00 91.12 153 GLU A O 1
ATOM 1220 N N . PHE A 1 154 ? 29.197 6.368 -27.449 1.00 90.94 154 PHE A N 1
ATOM 1221 C CA . PHE A 1 154 ? 28.680 6.055 -26.116 1.00 90.94 154 PHE A CA 1
ATOM 1222 C C . PHE A 1 154 ? 28.862 4.576 -25.778 1.00 90.94 154 PHE A C 1
ATOM 1224 O O . PHE A 1 154 ? 29.214 4.236 -24.645 1.00 90.94 154 PHE A O 1
ATOM 1231 N N . PHE A 1 155 ? 28.679 3.691 -26.761 1.00 90.50 155 PHE A N 1
ATOM 1232 C CA . PHE A 1 155 ? 28.872 2.261 -26.567 1.00 90.50 155 PHE A CA 1
ATOM 1233 C C . PHE A 1 155 ? 30.331 1.934 -26.231 1.00 90.50 155 PHE A C 1
ATOM 1235 O O . PHE A 1 155 ? 30.588 1.247 -25.240 1.00 90.50 155 PHE A O 1
ATOM 1242 N N . GLN A 1 156 ? 31.288 2.476 -26.988 1.00 90.50 156 GLN A N 1
ATOM 1243 C CA . GLN A 1 156 ? 32.721 2.277 -26.747 1.00 90.50 156 GLN A CA 1
ATOM 1244 C C . GLN A 1 156 ? 33.147 2.753 -25.352 1.00 90.50 156 GLN A C 1
ATOM 1246 O O . GLN A 1 156 ? 33.819 2.012 -24.627 1.00 90.50 156 GLN A O 1
ATOM 1251 N N . GLU A 1 157 ? 32.719 3.946 -24.941 1.00 88.44 157 GLU A N 1
ATOM 1252 C CA . GLU A 1 157 ? 33.014 4.493 -23.611 1.00 88.44 157 GLU A CA 1
ATOM 1253 C C . GLU A 1 157 ? 32.378 3.656 -22.489 1.00 88.44 157 GLU A C 1
ATOM 1255 O O . GLU A 1 157 ? 33.031 3.334 -21.491 1.00 88.44 157 GLU A O 1
ATOM 1260 N N . SER A 1 158 ? 31.129 3.211 -22.670 1.00 88.12 158 SER A N 1
ATOM 1261 C CA . SER A 1 158 ? 30.430 2.384 -21.677 1.00 88.12 158 SER A CA 1
ATOM 1262 C C . SER A 1 158 ? 31.134 1.042 -21.428 1.00 88.12 158 SER A C 1
ATOM 1264 O O . SER A 1 158 ? 31.226 0.578 -20.286 1.00 88.12 158 SER A O 1
ATOM 1266 N N . VAL A 1 159 ? 31.684 0.432 -22.483 1.00 88.44 159 VAL A N 1
ATOM 1267 C CA . VAL A 1 159 ? 32.427 -0.831 -22.402 1.00 88.44 159 VAL A CA 1
ATOM 1268 C C . VAL A 1 159 ? 33.807 -0.613 -21.774 1.00 88.44 159 VAL A C 1
ATOM 1270 O O . VAL A 1 159 ? 34.254 -1.446 -20.977 1.00 88.44 159 VAL A O 1
ATOM 1273 N N . SER A 1 160 ? 34.460 0.508 -22.094 1.00 88.75 160 SER A N 1
ATOM 1274 C CA . SER A 1 160 ? 35.813 0.850 -21.634 1.00 88.75 160 SER A CA 1
ATOM 1275 C C . SER A 1 160 ? 35.885 1.085 -20.124 1.00 88.75 160 SER A C 1
ATOM 1277 O O . SER A 1 160 ? 36.798 0.600 -19.451 1.00 88.75 160 SER A O 1
ATOM 1279 N N . ILE A 1 161 ? 34.892 1.770 -19.558 1.00 88.25 161 ILE A N 1
ATOM 1280 C CA . ILE A 1 161 ? 34.750 1.927 -18.107 1.00 88.25 161 ILE A CA 1
ATOM 1281 C C . ILE A 1 161 ? 34.416 0.553 -17.532 1.00 88.25 161 ILE A C 1
ATOM 1283 O O . ILE A 1 161 ? 33.373 0.048 -17.889 1.00 88.25 161 ILE A O 1
ATOM 1287 N N . LYS A 1 162 ? 35.229 -0.078 -16.667 1.00 79.69 162 LYS A N 1
ATOM 1288 C CA . LYS A 1 162 ? 34.909 -1.409 -16.076 1.00 79.69 162 LYS A CA 1
ATOM 1289 C C . LYS A 1 162 ? 34.373 -1.378 -14.645 1.00 79.69 162 LYS A C 1
ATOM 1291 O O . LYS A 1 162 ? 33.499 -2.176 -14.317 1.00 79.69 162 LYS A O 1
ATOM 1296 N N . ASN A 1 163 ? 34.858 -0.442 -13.831 1.00 83.38 163 ASN A N 1
ATOM 1297 C CA . ASN A 1 163 ? 34.643 -0.445 -12.378 1.00 83.38 163 ASN A CA 1
ATOM 1298 C C . ASN A 1 163 ? 33.650 0.621 -11.884 1.00 83.38 163 ASN A C 1
ATOM 1300 O O . ASN A 1 163 ? 33.399 0.694 -10.687 1.00 83.38 163 ASN A O 1
ATOM 1304 N N . ASP A 1 164 ? 33.068 1.425 -12.781 1.00 88.75 164 ASP A N 1
ATOM 1305 C CA . ASP A 1 164 ? 32.102 2.471 -12.426 1.00 88.75 164 ASP A CA 1
ATOM 1306 C C . ASP A 1 164 ? 30.752 2.216 -13.111 1.00 88.75 164 ASP A C 1
ATOM 1308 O O . ASP A 1 164 ? 30.518 2.576 -14.268 1.00 88.75 164 ASP A O 1
ATOM 1312 N N . GLN A 1 165 ? 29.861 1.538 -12.386 1.00 86.00 165 GLN A N 1
ATOM 1313 C CA . GLN A 1 165 ? 28.510 1.234 -12.861 1.00 86.00 165 GLN A CA 1
ATOM 1314 C C . GLN A 1 165 ? 27.665 2.497 -13.041 1.00 86.00 165 GLN A C 1
ATOM 1316 O O . GLN A 1 165 ? 26.872 2.571 -13.977 1.00 86.00 165 GLN A O 1
ATOM 1321 N N . HIS A 1 166 ? 27.848 3.500 -12.181 1.00 90.62 166 HIS A N 1
ATOM 1322 C CA . HIS A 1 166 ? 27.035 4.710 -12.200 1.00 90.62 166 HIS A CA 1
ATOM 1323 C C . HIS A 1 166 ? 27.325 5.538 -13.456 1.00 90.62 166 HIS A C 1
ATOM 1325 O O . HIS A 1 1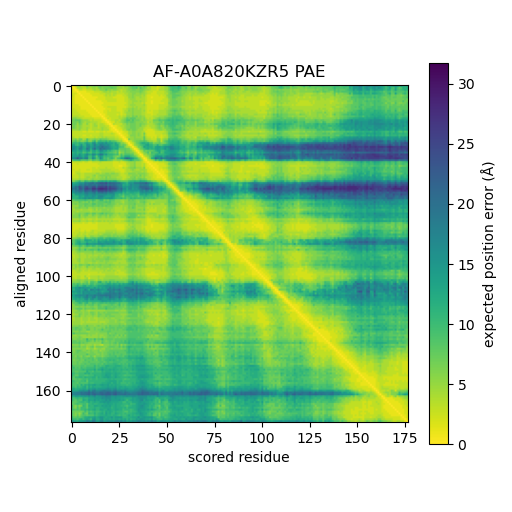66 ? 26.410 6.002 -14.137 1.00 90.62 166 HIS A O 1
ATOM 1331 N N . ARG A 1 167 ? 28.604 5.638 -13.828 1.00 88.69 167 ARG A N 1
ATOM 1332 C CA . ARG A 1 167 ? 29.035 6.313 -15.055 1.00 88.69 167 ARG A CA 1
ATOM 1333 C C . ARG A 1 167 ? 28.588 5.583 -16.324 1.00 88.69 167 ARG A C 1
ATOM 1335 O O . ARG A 1 167 ? 28.194 6.237 -17.284 1.00 88.69 167 ARG A O 1
ATOM 1342 N N . ARG A 1 168 ? 28.575 4.245 -16.325 1.00 88.88 168 ARG A N 1
ATOM 1343 C CA . ARG A 1 168 ? 27.998 3.447 -17.427 1.00 88.88 168 ARG A CA 1
ATOM 1344 C C . ARG A 1 168 ? 26.505 3.709 -17.611 1.00 88.88 168 ARG A C 1
ATOM 1346 O O . ARG A 1 168 ? 26.064 3.946 -18.729 1.00 88.88 168 ARG A O 1
ATOM 1353 N N . LEU A 1 169 ? 25.742 3.695 -16.516 1.00 90.12 169 LEU A N 1
ATOM 1354 C CA . LEU A 1 169 ? 24.312 4.014 -16.524 1.00 90.12 169 LEU A CA 1
ATOM 1355 C C . LEU A 1 169 ? 24.053 5.418 -17.075 1.00 90.12 169 LEU A C 1
ATOM 1357 O O . LEU A 1 169 ? 23.146 5.591 -17.884 1.00 90.12 169 LEU A O 1
ATOM 1361 N N . LEU A 1 170 ? 24.879 6.398 -16.697 1.00 92.94 170 LEU A N 1
ATOM 1362 C CA . LEU A 1 170 ? 24.767 7.762 -17.206 1.00 92.94 170 LEU A CA 1
ATOM 1363 C C . LEU A 1 170 ? 24.934 7.825 -18.732 1.00 92.94 170 LEU A C 1
ATOM 1365 O O . LEU A 1 170 ? 24.147 8.494 -19.393 1.00 92.94 170 LEU A O 1
ATOM 1369 N N . LEU A 1 171 ? 25.899 7.091 -19.297 1.00 90.88 171 LEU A N 1
ATOM 1370 C CA . LEU A 1 171 ? 26.085 7.002 -20.750 1.00 90.88 171 LEU A CA 1
ATOM 1371 C C . LEU A 1 171 ? 24.874 6.361 -21.444 1.00 90.88 171 LEU A C 1
ATOM 1373 O O . LEU A 1 171 ? 24.445 6.845 -22.485 1.00 90.88 171 LEU A O 1
ATOM 1377 N N . CYS A 1 172 ? 24.268 5.329 -20.850 1.00 88.88 172 CYS A N 1
ATOM 1378 C CA . CYS A 1 172 ? 23.037 4.742 -21.385 1.00 88.88 172 CYS A CA 1
ATOM 1379 C C . CYS A 1 172 ? 21.852 5.722 -21.362 1.00 88.88 172 CYS A C 1
ATOM 1381 O O . CYS A 1 172 ? 21.053 5.731 -22.292 1.00 88.88 172 CYS A O 1
ATOM 1383 N N . ILE A 1 173 ? 21.729 6.529 -20.303 1.00 92.06 173 ILE A N 1
ATOM 1384 C CA . ILE A 1 173 ? 20.635 7.498 -20.125 1.00 92.06 173 ILE A CA 1
ATOM 1385 C C . ILE A 1 173 ? 20.806 8.707 -21.050 1.00 92.06 173 ILE A C 1
ATOM 1387 O O . ILE A 1 173 ? 19.823 9.233 -21.561 1.00 92.06 173 ILE A O 1
ATOM 1391 N N . MET A 1 174 ? 22.045 9.153 -21.258 1.00 92.75 174 MET A N 1
ATOM 1392 C CA . MET A 1 174 ? 22.377 10.309 -22.095 1.00 92.75 174 MET A CA 1
ATOM 1393 C C . MET A 1 174 ? 22.593 9.944 -23.571 1.00 92.75 174 MET A C 1
ATOM 1395 O O . MET A 1 174 ? 23.128 10.761 -24.321 1.00 92.75 174 MET A O 1
ATOM 1399 N N . ASN A 1 175 ? 22.198 8.737 -23.992 1.00 92.75 175 ASN A N 1
ATOM 1400 C CA . ASN A 1 175 ? 22.238 8.342 -25.394 1.00 92.75 175 ASN A CA 1
ATOM 1401 C C . ASN A 1 175 ? 21.362 9.305 -26.219 1.00 92.75 175 ASN A C 1
ATOM 1403 O O . ASN A 1 175 ? 20.192 9.484 -25.888 1.00 92.75 175 ASN A O 1
ATOM 1407 N N . PRO A 1 176 ? 21.895 9.937 -27.278 1.00 91.38 176 PRO A N 1
ATOM 1408 C CA . PRO A 1 176 ? 21.145 10.924 -28.057 1.00 91.38 176 PRO A CA 1
ATOM 1409 C C . PRO A 1 176 ? 20.035 10.327 -28.944 1.00 91.38 176 PRO A C 1
ATOM 1411 O O . PRO A 1 176 ? 19.236 11.095 -29.478 1.00 91.38 176 PRO A O 1
ATOM 1414 N N . ASN A 1 177 ? 19.985 8.997 -29.102 1.00 84.19 177 ASN A N 1
ATOM 1415 C CA . ASN A 1 177 ? 18.882 8.262 -29.743 1.00 84.19 177 ASN A CA 1
ATOM 1416 C C . ASN A 1 177 ? 17.882 7.753 -28.703 1.00 84.19 177 ASN A C 1
ATOM 1418 O O . ASN A 1 177 ? 16.665 7.785 -28.987 1.00 84.19 177 ASN A O 1
#

pLDDT: mean 82.72, std 10.72, range [48.34, 94.44]

Radius of gyration: 22.54 Å; Cα contacts (8 Å, |Δi|>4): 173; chains: 1; bounding box: 57×34×57 Å

Mean predicted aligned error: 8.68 Å

Nearest PDB structures (foldseek):
  7ad8-assembly1_A  TM=9.611E-01  e=2.165E-18  Homo sapiens
  8ebw-assembly1_A  TM=9.663E-01  e=2.709E-17  Homo sapiens
  8ebt-assembly1_A  TM=9.564E-01  e=5.178E-17  Homo sapiens
  7egb-assembly1_6  TM=9.464E-01  e=1.892E-16  Homo sapiens
  7o72-assembly1_7  TM=9.326E-01  e=2.153E-16  Saccharomyces cerevisiae S288C

Foldseek 3Di:
DADPVVLVVVLVVCVVPHPDDPVQEEEQDPVDLDDPDVHLHYGYHLCLQLVVPDDDPSSVVNLVVQQVDEAAEAEAEQVLPDDLVSLVSNCVSHHYPAYHYDHPDQDDPPPCSVVVCVSHHDDDDDDDPVVCCVVVVDPDDDDDDDDDDADPVLVVVLVVDDPDPPVSVVSVVPRPD

InterPro domains:
  IPR006935 Helicase/UvrB, N-terminal [PF04851] (7-106)
  IPR014001 Helicase superfamily 1/2, ATP-binding domain [PS51192] (1-124)
  IPR027417 P-loop containing nucleoside triphosphate hydrolase [G3DSA:3.40.50.300] (1-132)
  IPR027417 P-loop containing nucleoside triphosphate hydrolase [G3DSA:3.40.50.300] (133-177)
  IPR027417 P-loop containing nucleoside triphosphate hydrolase [SSF52540] (3-126)
  IPR032438 ERCC3/RAD25/XPB helicase, C-terminal domain [PF16203] (132-177)
  IPR050615 ATP-dependent DNA Helicase [PTHR11274] (1-177)

Sequence (177 aa):
CNSNVSVQQWKQQFKIWSTANDSNVQLFISSEKAKLNGSCICISAYPMIARIERCNDNITHAIKSLKDREWGLMILDEVHTIPADQFRKVLTIVGAHTKLGRTTTLVREDDKIVDLNFLIGPKLYEANWMELQNLGHIAKVQCGKVWCPMTPEFFQESVSIKNDQHRRLLLCIMNPN

=== Feature glossary ===
Legend for the data blocks above and below:

— What the protein is —

The amino-acid sequence is the protein's primary structure: the linear order of residues from the N-terminus to the C-terminus, written in one-letter code. Everything else here — the 3D coordinates, the secondary structure, the domain annotations — is ultimately a consequence of this string.

Functional annotations link the protein to curated databases. InterPro entries identify conserved domains and families by matching the sequence against member-database signatures (Pfam, PROSITE, CDD, …). Gene Ontology (GO) terms describe molecular function, biological process, and cellular component in a controlled vocabulary. CATH places the structure in a hierarchical fold classification (Class/Architecture/Topology/Homologous-superfamily). The organism is the source species.

— Where its atoms are —

Atomic coordinates in PDBx/mmCIF format — the same representation the Protein Data Bank distributes. Each line of the _atom_site loop places one backbone atom in Cartesian space (units: ångströms, origin: arbitrary).

The six renders are orthographic views along the three Cartesian axes in both directions. Representation (cartoon, sticks, or surface) and color scheme (sequence-rainbow or by-chain) vary across proteins so the training set covers all the common visualization conventions.

— Local backbone conformation —

Eight-state secondary structure (DSSP): H is the canonical α-helix, G the tighter 3₁₀-helix, I the wider π-helix; E/B are β-structure, T and S are turns and bends, and '-' is everything else. DSSP derives these from the pattern of main-chain N–H···O=C hydrogen bonds, not from the sequence.

Three-state secondary structure (P-SEA) collapses the eight DSSP classes into helix (a), strand (b), and coil (c). P-SEA assigns these from Cα geometry alone — distances and angles — without requiring backbone oxygens, so it works on any Cα trace.

φ (phi) and ψ (psi) are the two rotatable backbone dihedrals per residue: φ is the C(i-1)–N–Cα–C torsion, ψ is the N–Cα–C–N(i+1) torsion, both in degrees on (−180°, 180°]. α-helical residues cluster near (−60°, −45°); β-strand residues near (−120°, +130°). A Ramachandran plot is simply a scatter of (φ, ψ) for every residue.

— Global shape and packing —

The geometric summary reports three shape descriptors. Rg (radius of gyration) measures how spread out the Cα atoms are about their centre of mass; compact globular proteins have small Rg, elongated or unfolded ones large. Cα contacts (<8 Å, |i−j|>4) count long-range residue pairs in spatial proximity — high for tightly packed folds, near zero for rods or random coil. The bounding-box extents give the protein's footprint along x, y, z in Å.

SASA measures how much of the protein is reachable by solvent. It is computed by rolling a water-sized probe over the atomic surface and summing the exposed area (Å²). Per-residue SASA distinguishes core (buried, low SASA) from surface (exposed, high SASA) residues; total SASA is a whole-molecule size measure.

Plot images: a contact map (which residues are close in 3D, as an N×N binary image), a Ramachandran scatter (backbone torsion angles, revealing secondary-structure composition at a glance), and — for AlphaFold structures — a PAE heatmap (pairwise prediction confidence).

— Structural neighborhood —

A 3Di character summarizes, for each residue, the relative orientation of the Cα frame of its nearest spatial neighbor. Because it encodes fold topology rather than chemistry, 3Di alignments detect remote structural similarity that sequence alignment misses.

The Foldseek neighbor list gives the closest experimentally determined structures in the PDB, ranked by structural alignment. TM-score near 1 means near-identical fold; near 0.3 means only rough topology match. This is how one finds what a novel AlphaFold prediction most resembles in the solved-structure universe.

— Confidence and disorder —

For AlphaFold models, the B-factor field carries pLDDT — the model's own estimate of local accuracy on a 0–100 scale. Regions with pLDDT<50 should be treated as essentially unmodeled; they often correspond to intrinsically disordered segments.

Crystallographic B-factors measure how much each atom's electron density is smeared out, in Å². They rise in mobile loops and surface residues and fall in the buried interior. In AlphaFold models this column is repurposed to hold pLDDT instead.

Predicted Aligned Error (PAE) is an AlphaFold confidence matrix: entry (i, j) is the expected error in the position of residue j, in ångströms, when the prediction is superimposed on the true structure at residue i. Low PAE within a block of residues means that block is internally rigid and well-predicted; high PAE between two blocks means their relative placement is uncertain even if each block individually is confident.